Protein AF-A0A352S9M4-F1 (afdb_monomer_lite)

pLDDT: mean 95.63, std 2.83, range [83.25, 98.44]

Structure (mmCIF, N/CA/C/O backbone):
data_AF-A0A352S9M4-F1
#
_entry.id   AF-A0A352S9M4-F1
#
loop_
_atom_site.group_PDB
_atom_site.id
_atom_site.type_symbol
_atom_site.label_atom_id
_atom_site.label_alt_id
_atom_site.label_comp_id
_atom_site.label_asym_id
_atom_site.label_entity_id
_atom_site.label_seq_id
_atom_site.pdbx_PDB_ins_code
_atom_site.Cartn_x
_atom_site.Cartn_y
_atom_site.Cartn_z
_atom_site.occupancy
_atom_site.B_iso_or_equiv
_atom_site.auth_seq_id
_atom_site.auth_comp_id
_atom_site.auth_asym_id
_atom_site.auth_atom_id
_atom_site.pdbx_PDB_model_num
ATOM 1 N N . ARG A 1 1 ? 2.528 -2.767 0.140 1.00 88.12 1 ARG A N 1
ATOM 2 C CA . ARG A 1 1 ? 3.266 -3.927 0.707 1.00 88.12 1 ARG A CA 1
ATOM 3 C C . ARG A 1 1 ? 3.742 -4.876 -0.388 1.00 88.12 1 ARG A C 1
ATOM 5 O O . ARG A 1 1 ? 4.910 -5.227 -0.384 1.00 88.12 1 ARG A O 1
ATOM 12 N N . ASP A 1 2 ? 2.871 -5.276 -1.317 1.00 92.88 2 ASP A N 1
ATOM 13 C CA . ASP A 1 2 ? 3.170 -6.377 -2.248 1.00 92.88 2 ASP A CA 1
ATOM 14 C C . ASP A 1 2 ? 3.867 -5.995 -3.555 1.00 92.88 2 ASP A C 1
ATOM 16 O O . ASP A 1 2 ? 4.480 -6.859 -4.189 1.00 92.88 2 ASP A O 1
ATOM 20 N N . PHE A 1 3 ? 3.754 -4.732 -3.961 1.00 94.88 3 PHE A N 1
ATOM 21 C CA . PHE A 1 3 ? 4.279 -4.209 -5.215 1.00 94.88 3 PHE A CA 1
ATOM 22 C C . PHE A 1 3 ? 4.664 -2.733 -5.069 1.00 94.88 3 PHE A C 1
ATOM 24 O O . PHE A 1 3 ? 4.226 -2.053 -4.136 1.00 94.88 3 PHE A O 1
ATOM 31 N N . THR A 1 4 ? 5.452 -2.247 -6.025 1.00 97.44 4 THR A N 1
ATOM 32 C CA . THR A 1 4 ? 5.708 -0.823 -6.254 1.00 97.44 4 THR A CA 1
ATOM 33 C C . THR A 1 4 ? 5.073 -0.456 -7.589 1.00 97.44 4 THR A C 1
ATOM 35 O O . THR A 1 4 ? 5.343 -1.113 -8.594 1.00 97.44 4 THR A O 1
ATOM 38 N N . LEU A 1 5 ? 4.203 0.555 -7.593 1.00 96.94 5 LEU A N 1
ATOM 39 C CA . LEU A 1 5 ? 3.502 1.019 -8.787 1.00 96.94 5 LEU A CA 1
ATOM 40 C C . LEU A 1 5 ? 4.015 2.401 -9.177 1.00 96.94 5 LEU A C 1
ATOM 42 O O . LEU A 1 5 ? 4.030 3.316 -8.359 1.00 96.94 5 LEU A O 1
ATOM 46 N N . TYR A 1 6 ? 4.354 2.547 -10.450 1.00 97.75 6 TYR A N 1
ATOM 47 C CA . TYR A 1 6 ? 4.587 3.830 -11.093 1.00 97.75 6 TYR A CA 1
ATOM 48 C C . TYR A 1 6 ? 3.531 3.981 -12.180 1.00 97.75 6 TYR A C 1
ATOM 50 O O . TYR A 1 6 ? 3.304 3.045 -12.945 1.00 97.75 6 TYR A O 1
ATOM 58 N N . TYR A 1 7 ? 2.856 5.126 -12.223 1.00 97.62 7 TYR A N 1
ATOM 59 C CA . TYR A 1 7 ? 1.811 5.382 -13.205 1.00 97.62 7 TYR A CA 1
ATOM 60 C C . TYR A 1 7 ? 1.868 6.826 -13.684 1.00 97.62 7 TYR A C 1
ATOM 62 O O . TYR A 1 7 ? 2.328 7.722 -12.974 1.00 97.62 7 TYR A O 1
ATOM 70 N N . GLN A 1 8 ? 1.387 7.046 -14.904 1.00 97.38 8 GLN A N 1
ATOM 71 C CA . GLN A 1 8 ? 1.269 8.368 -15.497 1.00 97.38 8 GLN A CA 1
ATOM 72 C C . GLN A 1 8 ? -0.058 8.488 -16.230 1.00 97.38 8 GLN A C 1
ATOM 74 O O . GLN A 1 8 ? -0.495 7.564 -16.914 1.00 97.38 8 GLN A O 1
ATOM 79 N N . GLN A 1 9 ? -0.670 9.662 -16.124 1.00 97.88 9 GLN A N 1
ATOM 80 C CA . GLN A 1 9 ? -1.818 10.042 -16.931 1.00 97.88 9 GLN A CA 1
ATOM 81 C C . GLN A 1 9 ? -1.349 11.042 -17.987 1.00 97.88 9 GLN A C 1
ATOM 83 O O . GLN A 1 9 ? -0.897 12.138 -17.662 1.00 97.88 9 GLN A O 1
ATOM 88 N N . ILE A 1 10 ? -1.415 10.644 -19.256 1.00 97.50 10 ILE A N 1
ATOM 89 C CA . ILE A 1 10 ? -0.836 11.384 -20.384 1.00 97.50 10 ILE A CA 1
ATOM 90 C C . ILE A 1 10 ? -1.774 11.373 -21.592 1.00 97.50 10 ILE A C 1
ATOM 92 O O . ILE A 1 10 ? -2.628 10.499 -21.727 1.00 97.50 10 ILE A O 1
ATOM 96 N N . SER A 1 11 ? -1.585 12.322 -22.513 1.00 97.69 11 SER A N 1
ATOM 97 C CA . SER A 1 11 ? -2.201 12.248 -23.845 1.00 97.69 11 SER A CA 1
ATOM 98 C C . SER A 1 11 ? -1.566 11.125 -24.674 1.00 97.69 11 SER A C 1
ATOM 100 O O . SER A 1 11 ? -0.351 10.918 -24.603 1.00 97.69 11 SER A O 1
ATOM 102 N N . LYS A 1 12 ? -2.363 10.442 -25.512 1.00 96.69 12 LYS A N 1
ATOM 103 C CA . LYS A 1 12 ? -1.937 9.265 -26.297 1.00 96.69 12 LYS A CA 1
ATOM 104 C C . LYS A 1 12 ? -0.681 9.493 -27.139 1.00 96.69 12 LYS A C 1
ATOM 106 O O . LYS A 1 12 ? 0.132 8.589 -27.296 1.00 96.69 12 LYS A O 1
ATOM 111 N N . GLN A 1 13 ? -0.488 10.716 -27.634 1.00 97.31 13 GLN A N 1
ATOM 112 C CA . GLN A 1 13 ? 0.671 11.090 -28.451 1.00 97.31 13 GLN A CA 1
ATOM 113 C C . GLN A 1 13 ? 2.008 10.964 -27.702 1.00 97.31 13 GLN A C 1
ATOM 115 O O . GLN A 1 13 ? 3.050 10.814 -28.334 1.00 97.31 13 GLN A O 1
ATOM 120 N N . TYR A 1 14 ? 1.986 10.996 -26.365 1.00 98.19 14 TYR A N 1
ATOM 121 C CA . TYR A 1 14 ? 3.174 10.863 -25.523 1.00 98.19 14 TYR A CA 1
ATOM 122 C C . TYR A 1 14 ? 3.428 9.431 -25.047 1.00 98.19 14 TYR A C 1
ATOM 124 O O . TYR A 1 14 ? 4.452 9.195 -24.408 1.00 98.19 14 TYR A O 1
ATOM 132 N N . LEU A 1 15 ? 2.560 8.464 -25.374 1.00 98.25 15 LEU A N 1
ATOM 133 C CA . LEU A 1 15 ? 2.735 7.070 -24.961 1.00 98.25 15 LEU A CA 1
ATOM 134 C C . LEU A 1 15 ? 4.106 6.492 -25.364 1.00 98.25 15 LEU A C 1
ATOM 136 O O . LEU A 1 15 ? 4.773 5.943 -24.487 1.00 98.25 15 LEU A O 1
ATOM 140 N N . PRO A 1 16 ? 4.600 6.664 -26.611 1.00 98.25 16 PRO A N 1
ATOM 141 C CA . PRO A 1 16 ? 5.933 6.179 -26.971 1.00 98.25 16 PRO A CA 1
ATOM 142 C C . PRO A 1 16 ? 7.036 6.784 -26.099 1.00 98.25 16 PRO A C 1
ATOM 144 O O . PRO A 1 16 ? 7.943 6.074 -25.671 1.00 98.25 16 PRO A O 1
ATOM 147 N N . LYS A 1 17 ? 6.935 8.085 -25.792 1.00 98.25 17 LYS A N 1
ATOM 148 C CA . LYS A 1 17 ? 7.924 8.778 -24.962 1.00 98.25 17 LYS A CA 1
ATOM 149 C C . LYS A 1 17 ? 7.886 8.291 -23.518 1.00 98.25 17 LYS A C 1
ATOM 151 O O . LYS A 1 17 ? 8.933 8.127 -22.905 1.00 98.25 17 LYS A O 1
ATOM 156 N N . MET A 1 18 ? 6.699 8.040 -22.976 1.00 98.06 18 MET A N 1
ATOM 157 C CA . MET A 1 18 ? 6.578 7.549 -21.608 1.00 98.06 18 MET A CA 1
ATOM 158 C C . MET A 1 18 ? 7.108 6.120 -21.473 1.00 98.06 18 MET A C 1
ATOM 160 O O . MET A 1 18 ? 7.859 5.842 -20.545 1.00 98.06 18 MET A O 1
ATOM 164 N N . MET A 1 19 ? 6.802 5.240 -22.432 1.00 98.31 19 MET A N 1
ATOM 165 C CA . MET A 1 19 ? 7.343 3.875 -22.445 1.00 98.31 19 MET A CA 1
ATOM 166 C C . MET A 1 19 ? 8.870 3.863 -22.584 1.00 98.31 19 MET A C 1
ATOM 168 O O . MET A 1 19 ? 9.528 3.044 -21.951 1.00 98.31 19 MET A O 1
ATOM 172 N N . GLU A 1 20 ? 9.444 4.792 -23.356 1.00 98.12 20 GLU A N 1
ATOM 173 C CA . GLU A 1 20 ? 10.897 4.992 -23.417 1.00 98.12 20 GLU A CA 1
ATOM 174 C C . GLU A 1 20 ? 11.484 5.348 -22.042 1.00 98.12 20 GLU A C 1
ATOM 176 O O . GLU A 1 20 ? 12.431 4.703 -21.599 1.00 98.12 20 GLU A O 1
ATOM 181 N N . LEU A 1 21 ? 10.912 6.340 -21.352 1.00 98.19 21 LEU A N 1
ATOM 182 C CA . LEU A 1 21 ? 11.397 6.802 -20.045 1.00 98.19 21 LEU A CA 1
ATOM 183 C C . LEU A 1 21 ? 11.248 5.735 -18.950 1.00 98.19 21 LEU A C 1
ATOM 185 O O . LEU A 1 21 ? 12.134 5.562 -18.118 1.00 98.19 21 LEU A O 1
ATOM 189 N N . GLU A 1 22 ? 10.140 5.001 -18.951 1.00 98.06 22 GLU A N 1
ATOM 190 C CA . GLU A 1 22 ? 9.901 3.907 -18.008 1.00 98.06 22 GLU A CA 1
ATOM 191 C C . GLU A 1 22 ? 10.842 2.719 -18.254 1.00 98.06 22 GLU A C 1
ATOM 193 O O . GLU A 1 22 ? 11.326 2.108 -17.299 1.00 98.06 22 GLU A O 1
ATOM 198 N N . ALA A 1 23 ? 11.137 2.399 -19.520 1.00 97.94 23 ALA A N 1
ATOM 199 C CA . ALA A 1 23 ? 12.121 1.377 -19.866 1.00 97.94 23 ALA A CA 1
ATOM 200 C C . ALA A 1 23 ? 13.543 1.795 -19.460 1.00 97.94 23 ALA A C 1
ATOM 202 O O . ALA A 1 23 ? 14.294 0.970 -18.940 1.00 97.94 23 ALA A O 1
ATOM 203 N N . ASP A 1 24 ? 13.895 3.070 -19.641 1.00 97.81 24 ASP A N 1
ATOM 204 C CA . ASP A 1 24 ? 15.175 3.619 -19.191 1.00 97.81 24 ASP A CA 1
ATOM 205 C C . ASP A 1 24 ? 15.309 3.556 -17.662 1.00 97.81 24 ASP A C 1
ATOM 207 O O . ASP A 1 24 ? 16.284 3.004 -17.150 1.00 97.81 24 ASP A O 1
ATOM 211 N N . ARG A 1 25 ? 14.279 3.983 -16.915 1.00 96.94 25 ARG A N 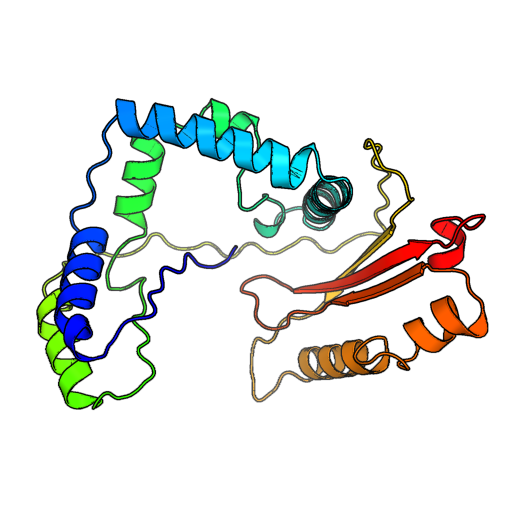1
ATOM 212 C CA . ARG A 1 25 ? 14.258 3.871 -15.446 1.00 96.94 25 ARG A CA 1
ATOM 213 C C . ARG A 1 25 ? 14.395 2.423 -14.971 1.00 96.94 25 ARG A C 1
ATOM 215 O O . ARG A 1 25 ? 15.013 2.173 -13.938 1.00 96.94 25 ARG A O 1
ATOM 222 N N . MET A 1 26 ? 13.828 1.464 -15.702 1.00 96.81 26 MET A N 1
ATOM 223 C CA . MET A 1 26 ? 13.905 0.043 -15.350 1.00 96.81 26 MET A CA 1
ATOM 224 C C . MET A 1 26 ? 15.325 -0.529 -15.450 1.00 96.81 26 MET A C 1
ATOM 226 O O . MET A 1 26 ? 15.619 -1.476 -14.731 1.00 96.81 26 MET A O 1
ATOM 230 N N . ALA A 1 27 ? 16.196 0.024 -16.299 1.00 95.00 27 ALA A N 1
ATOM 231 C CA . ALA A 1 27 ? 17.509 -0.569 -16.569 1.00 95.00 27 ALA A CA 1
ATOM 232 C C . ALA A 1 27 ? 18.719 0.299 -16.197 1.00 95.00 27 ALA A C 1
ATOM 234 O O . ALA A 1 27 ? 19.792 -0.246 -15.940 1.00 95.00 27 ALA A O 1
ATOM 235 N N . ASN A 1 28 ? 18.569 1.625 -16.192 1.00 95.56 28 ASN A N 1
ATOM 236 C CA . ASN A 1 28 ? 19.690 2.566 -16.182 1.00 95.56 28 ASN A CA 1
ATOM 237 C C . ASN A 1 28 ? 19.637 3.564 -15.015 1.00 95.56 28 ASN A C 1
ATOM 239 O O . ASN A 1 28 ? 20.224 4.643 -15.101 1.00 95.56 28 ASN A O 1
ATOM 243 N N . LEU A 1 29 ? 18.931 3.246 -13.925 1.00 95.19 29 LEU A N 1
ATOM 244 C CA . LEU A 1 29 ? 18.831 4.156 -12.785 1.00 95.19 29 LEU A CA 1
ATOM 245 C C . LEU A 1 29 ? 20.197 4.318 -12.100 1.00 95.19 29 LEU A C 1
ATOM 247 O O . LEU A 1 29 ? 20.848 3.341 -11.734 1.00 95.19 29 LEU A O 1
ATOM 251 N N . ILE A 1 30 ? 20.621 5.569 -11.917 1.00 95.06 30 ILE A N 1
ATOM 252 C CA . ILE A 1 30 ? 21.883 5.922 -11.261 1.00 95.06 30 ILE A CA 1
ATOM 253 C C . ILE A 1 30 ? 21.563 6.512 -9.893 1.00 95.06 30 ILE A C 1
ATOM 255 O O . ILE A 1 30 ? 20.864 7.518 -9.797 1.00 95.06 30 ILE A O 1
ATOM 259 N N . PHE A 1 31 ? 22.124 5.918 -8.844 1.00 95.06 31 PHE A N 1
ATOM 260 C CA . PHE A 1 31 ? 21.999 6.421 -7.480 1.00 95.06 31 PHE A CA 1
ATOM 261 C C . PHE A 1 31 ? 23.251 7.209 -7.107 1.00 95.06 31 PHE A C 1
ATOM 263 O O . PHE A 1 31 ? 24.316 6.632 -6.886 1.00 95.06 31 PHE A O 1
ATOM 270 N N . LYS A 1 32 ? 23.136 8.538 -7.048 1.00 96.19 32 LYS A N 1
ATOM 271 C CA . LYS A 1 32 ? 24.203 9.388 -6.506 1.00 96.19 32 LYS A CA 1
ATOM 272 C C . LYS A 1 32 ? 24.055 9.481 -4.997 1.00 96.19 32 LYS A C 1
ATOM 274 O O . LYS A 1 32 ? 22.950 9.688 -4.497 1.00 96.19 32 LYS A O 1
ATOM 279 N N . LYS A 1 33 ? 25.170 9.365 -4.279 1.00 96.44 33 LYS A N 1
ATOM 280 C CA . LYS A 1 33 ? 25.182 9.361 -2.814 1.00 96.44 33 LYS A CA 1
ATOM 281 C C . LYS A 1 33 ? 24.578 10.641 -2.230 1.00 96.44 33 LYS A C 1
ATOM 283 O O . LYS A 1 33 ? 23.774 10.568 -1.311 1.00 96.44 33 LYS A O 1
ATOM 288 N N . GLU A 1 34 ? 24.906 11.796 -2.798 1.00 96.81 34 GLU A N 1
ATOM 289 C CA . GLU A 1 34 ? 24.443 13.099 -2.308 1.00 96.81 34 GLU A CA 1
ATOM 290 C C . GLU A 1 34 ? 22.933 13.286 -2.522 1.00 96.81 34 GLU A C 1
ATOM 292 O O . GLU A 1 34 ? 22.246 13.866 -1.682 1.00 96.81 34 GLU A O 1
ATOM 297 N N . GLU A 1 35 ? 22.404 12.778 -3.641 1.00 96.69 35 GLU A N 1
ATOM 298 C CA . GLU A 1 35 ? 20.964 12.775 -3.912 1.00 96.69 35 GLU A CA 1
ATOM 299 C C . GLU A 1 35 ? 20.252 11.822 -2.947 1.00 96.69 35 GLU A C 1
ATOM 301 O O . GLU A 1 35 ? 19.282 12.225 -2.313 1.00 96.69 35 GLU A O 1
ATOM 306 N N . PHE A 1 36 ? 20.786 10.612 -2.746 1.00 97.19 36 PHE A N 1
ATOM 307 C CA . PHE A 1 36 ? 20.264 9.648 -1.775 1.00 97.19 36 PHE A CA 1
ATOM 308 C C . PHE A 1 36 ? 20.199 10.230 -0.356 1.00 97.19 36 PHE A C 1
ATOM 310 O O . PHE A 1 36 ? 19.145 10.193 0.268 1.00 97.19 36 PHE A O 1
ATOM 317 N N . GLU A 1 37 ? 21.283 10.825 0.147 1.00 96.44 37 GLU A N 1
ATOM 318 C CA . GLU A 1 37 ? 21.315 11.413 1.495 1.00 96.44 37 GLU A CA 1
ATOM 319 C C . GLU A 1 37 ? 20.292 12.544 1.670 1.00 96.44 37 GLU A C 1
ATOM 321 O O . GLU A 1 37 ? 19.749 12.738 2.762 1.00 96.44 37 GLU A O 1
ATOM 326 N N . ARG A 1 38 ? 20.010 13.300 0.603 1.00 97.38 38 ARG A N 1
ATOM 327 C CA . ARG A 1 38 ? 18.963 14.325 0.614 1.00 97.38 38 ARG A CA 1
ATOM 328 C C . ARG A 1 38 ? 17.572 13.697 0.611 1.00 97.38 38 ARG A C 1
ATOM 330 O O . ARG A 1 38 ? 16.746 14.095 1.428 1.00 97.38 38 ARG A O 1
ATOM 337 N N . GLU A 1 39 ? 17.319 12.730 -0.267 1.00 97.00 39 GLU A N 1
ATOM 338 C CA . GLU A 1 39 ? 16.019 12.057 -0.352 1.00 97.00 39 GLU A CA 1
ATOM 339 C C . GLU A 1 39 ? 15.699 11.279 0.931 1.00 97.00 39 GLU A C 1
ATOM 341 O O . GLU A 1 39 ? 14.570 11.337 1.408 1.00 97.00 39 GLU A O 1
ATOM 346 N N . MET A 1 40 ? 16.683 10.653 1.585 1.00 97.19 40 MET A N 1
ATOM 347 C CA . MET A 1 40 ? 16.462 9.970 2.866 1.00 97.19 40 MET A CA 1
ATOM 348 C C . MET A 1 40 ? 15.979 10.914 3.968 1.00 97.19 40 MET A C 1
ATOM 350 O O . MET A 1 40 ? 15.169 10.516 4.803 1.00 97.19 40 MET A O 1
ATOM 354 N N . LYS A 1 41 ? 16.405 12.185 3.961 1.00 97.50 41 LYS A N 1
ATOM 355 C CA . LYS A 1 41 ? 15.848 13.192 4.878 1.00 97.50 41 LYS A CA 1
ATOM 356 C C . LYS A 1 41 ? 14.376 13.451 4.585 1.00 97.50 41 LYS A C 1
ATOM 358 O O . LYS A 1 41 ? 13.589 13.516 5.521 1.00 97.50 41 LYS A O 1
ATOM 363 N N . VAL A 1 42 ? 14.003 13.543 3.310 1.00 97.94 42 VAL A N 1
ATOM 364 C CA . VAL A 1 42 ? 12.603 13.715 2.896 1.00 97.94 42 VAL A CA 1
ATOM 365 C C . VAL A 1 42 ? 11.762 12.507 3.315 1.00 97.94 42 VAL A C 1
ATOM 367 O O . VAL A 1 42 ? 10.694 12.697 3.884 1.00 97.94 42 VAL A O 1
ATOM 370 N N . VAL A 1 43 ? 12.263 11.282 3.131 1.00 97.56 43 VAL A N 1
ATOM 371 C CA . VAL A 1 43 ? 11.575 10.048 3.559 1.00 97.56 43 VAL A CA 1
ATOM 372 C C . VAL A 1 43 ? 11.396 10.001 5.080 1.00 97.56 43 VAL A C 1
ATOM 374 O O . VAL A 1 43 ? 10.330 9.630 5.568 1.00 97.56 43 VAL A O 1
ATOM 377 N N . MET A 1 44 ? 12.404 10.415 5.856 1.00 98.06 44 MET A N 1
ATOM 378 C CA . MET A 1 44 ? 12.276 10.499 7.315 1.00 98.06 44 MET A CA 1
ATOM 379 C C . MET A 1 44 ? 11.246 11.552 7.753 1.00 98.06 44 MET A C 1
ATO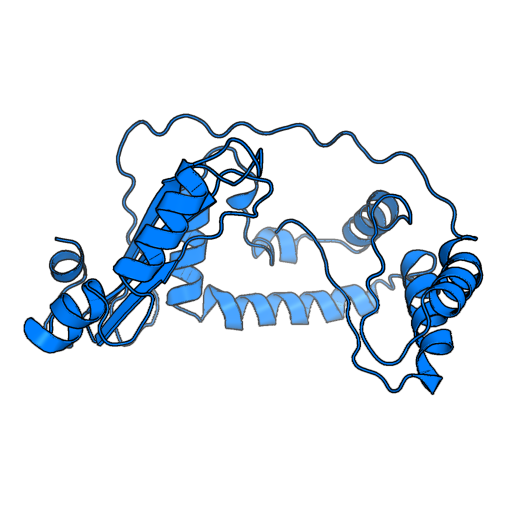M 381 O O . MET A 1 44 ? 10.484 11.295 8.682 1.00 98.06 44 MET A O 1
ATOM 385 N N . GLU A 1 45 ? 11.183 12.709 7.088 1.00 97.38 45 GLU A N 1
ATOM 386 C CA . GLU A 1 45 ? 10.137 13.711 7.346 1.00 97.38 45 GLU A CA 1
ATOM 387 C C . GLU A 1 45 ? 8.748 13.211 6.939 1.00 97.38 45 GLU A C 1
ATOM 389 O O . GLU A 1 45 ? 7.778 13.413 7.667 1.00 97.38 45 GLU A O 1
ATOM 394 N N . GLU A 1 46 ? 8.635 12.492 5.820 1.00 96.31 46 GLU A N 1
ATOM 395 C CA . GLU A 1 46 ? 7.384 11.845 5.430 1.00 96.31 46 GLU A CA 1
ATOM 396 C C . GLU A 1 46 ? 6.930 10.843 6.496 1.00 96.31 46 GLU A C 1
ATOM 398 O O . GLU A 1 46 ? 5.755 10.847 6.870 1.00 96.31 46 GLU A O 1
ATOM 403 N N . ARG A 1 47 ? 7.847 10.031 7.040 1.00 96.75 47 ARG A N 1
ATOM 404 C CA . ARG A 1 47 ? 7.538 9.109 8.141 1.00 96.75 47 ARG A CA 1
ATOM 405 C C . ARG A 1 47 ? 6.997 9.854 9.358 1.00 96.75 47 ARG A C 1
ATOM 407 O O . ARG A 1 47 ? 5.959 9.439 9.881 1.00 96.75 47 ARG A O 1
ATOM 414 N N . ARG A 1 48 ? 7.651 10.946 9.767 1.00 95.81 48 ARG A N 1
ATOM 415 C CA . ARG A 1 48 ? 7.198 11.776 10.894 1.00 95.81 48 ARG A CA 1
ATOM 416 C C . ARG A 1 48 ? 5.779 12.280 10.657 1.00 95.81 48 ARG A C 1
ATOM 418 O O . ARG A 1 48 ? 4.880 11.949 11.418 1.00 95.81 48 ARG A O 1
ATOM 425 N N . LEU A 1 49 ? 5.550 12.944 9.525 1.00 92.69 49 LEU A N 1
ATOM 426 C CA . LEU A 1 49 ? 4.258 13.548 9.192 1.00 92.69 49 LEU A CA 1
ATOM 427 C C . LEU A 1 49 ? 3.126 12.525 9.015 1.00 92.69 49 LEU A C 1
ATOM 429 O O . LEU A 1 49 ? 1.980 12.794 9.370 1.00 92.69 49 LEU A O 1
ATOM 433 N N . ARG A 1 50 ? 3.410 11.367 8.406 1.00 90.81 50 ARG A N 1
ATOM 434 C CA . ARG A 1 50 ? 2.384 10.374 8.042 1.00 90.81 50 ARG A CA 1
ATOM 435 C C . ARG A 1 50 ? 2.112 9.347 9.133 1.00 90.81 50 ARG A C 1
ATOM 437 O O . ARG A 1 50 ? 1.014 8.795 9.150 1.00 90.81 50 ARG A O 1
ATOM 444 N N . THR A 1 51 ? 3.087 9.067 9.996 1.00 93.31 51 THR A N 1
ATOM 445 C CA . THR A 1 51 ? 3.009 7.968 10.970 1.00 93.31 51 THR A CA 1
ATOM 446 C C . THR A 1 51 ? 3.202 8.459 12.393 1.00 93.31 51 THR A C 1
ATOM 448 O O . THR A 1 51 ? 2.296 8.278 13.201 1.00 93.31 51 THR A O 1
ATOM 451 N N . ASP A 1 52 ? 4.338 9.093 12.691 1.00 92.38 52 ASP A N 1
ATOM 452 C CA . ASP A 1 52 ? 4.708 9.405 14.078 1.00 92.38 52 ASP A CA 1
ATOM 453 C C . ASP A 1 52 ? 3.845 10.553 14.655 1.00 92.38 52 ASP A C 1
ATOM 455 O O . ASP A 1 52 ? 3.403 10.481 15.800 1.00 92.38 52 ASP A O 1
ATOM 459 N N . ASP A 1 53 ? 3.518 11.560 13.838 1.00 92.81 53 ASP A N 1
ATOM 460 C CA . ASP A 1 53 ? 2.641 12.689 14.193 1.00 92.81 53 ASP A CA 1
ATOM 461 C C . ASP A 1 53 ? 1.156 12.408 13.893 1.00 92.81 53 ASP A C 1
ATOM 463 O O . ASP A 1 53 ? 0.284 13.235 14.165 1.00 92.81 53 ASP A O 1
ATOM 467 N N . SER A 1 54 ? 0.840 11.237 13.328 1.00 93.62 54 SER A N 1
ATOM 468 C CA . SER A 1 54 ? -0.532 10.797 13.072 1.00 93.62 54 SER A CA 1
ATOM 469 C C . SER A 1 54 ? -0.964 9.784 14.133 1.00 93.62 54 SER A C 1
ATOM 471 O O . SER A 1 54 ? -0.498 8.642 14.102 1.00 93.62 54 SER A O 1
ATOM 473 N N . PRO A 1 55 ? -1.919 10.109 15.026 1.00 92.25 55 PRO A N 1
ATOM 474 C CA . PRO A 1 55 ? -2.401 9.154 16.025 1.00 92.25 55 PRO A CA 1
ATOM 475 C C . PRO A 1 55 ? -2.932 7.862 15.401 1.00 92.25 55 PRO A C 1
ATOM 477 O O . PRO A 1 55 ? -2.575 6.768 15.837 1.00 92.25 55 PRO A O 1
ATOM 480 N N . ARG A 1 56 ? -3.723 7.976 14.323 1.00 92.75 56 ARG A N 1
ATOM 481 C CA . ARG A 1 56 ? -4.227 6.815 13.571 1.00 92.75 56 ARG A CA 1
ATOM 482 C C . ARG A 1 56 ? -3.078 6.030 12.928 1.00 92.75 56 ARG A C 1
ATOM 484 O O . ARG A 1 56 ? -3.067 4.805 13.021 1.00 92.75 56 ARG A O 1
ATOM 491 N N . GLY A 1 57 ? -2.091 6.716 12.343 1.00 93.44 57 GLY A N 1
ATOM 492 C CA . GLY A 1 57 ? -0.895 6.088 11.772 1.00 93.44 57 GLY A CA 1
ATOM 493 C C . GLY A 1 57 ? -0.101 5.285 12.806 1.00 93.44 57 GLY A C 1
ATOM 494 O O . GLY A 1 57 ? 0.196 4.113 12.575 1.00 93.44 57 GLY A O 1
ATOM 495 N N . THR A 1 58 ? 0.159 5.873 13.977 1.00 94.69 58 THR A N 1
ATOM 496 C CA . THR A 1 58 ? 0.886 5.222 15.078 1.00 94.69 58 THR A CA 1
ATOM 497 C C . THR A 1 58 ? 0.128 3.996 15.599 1.00 94.69 58 THR A C 1
ATOM 499 O O . THR A 1 58 ? 0.717 2.921 15.727 1.00 94.69 58 THR A O 1
ATOM 502 N N . VAL A 1 59 ? -1.181 4.107 15.876 1.00 95.44 59 VAL A N 1
ATOM 503 C CA . VAL A 1 59 ? -1.985 2.959 16.346 1.00 95.44 59 VAL A CA 1
ATOM 504 C C . VAL A 1 59 ? -1.993 1.837 15.307 1.00 95.44 59 VAL A C 1
ATOM 506 O O . VAL A 1 59 ? -1.812 0.673 15.663 1.00 95.44 59 VAL A O 1
ATOM 509 N N . TYR A 1 60 ? -2.158 2.168 14.024 1.00 94.88 60 TYR A N 1
ATOM 510 C CA . TYR A 1 60 ? -2.202 1.174 12.954 1.00 94.88 60 TYR A CA 1
ATOM 511 C C . TYR A 1 60 ? -0.841 0.493 12.718 1.00 94.88 60 TYR A C 1
ATOM 513 O O . TYR A 1 60 ? -0.791 -0.720 12.503 1.00 94.88 60 TYR A O 1
ATOM 521 N N . GLU A 1 61 ? 0.275 1.224 12.824 1.00 96.31 61 GLU A N 1
ATOM 522 C CA . GLU A 1 61 ? 1.624 0.639 12.783 1.00 96.31 61 GLU A CA 1
ATOM 523 C C . GLU A 1 61 ? 1.816 -0.380 13.919 1.00 96.31 61 GLU A C 1
ATOM 525 O O . GLU A 1 61 ? 2.217 -1.523 13.673 1.00 96.31 61 GLU A O 1
ATOM 530 N N . GLN A 1 62 ? 1.452 -0.010 15.152 1.00 96.69 62 GLN A N 1
ATOM 531 C CA . GLN A 1 62 ? 1.563 -0.899 16.314 1.00 96.69 62 GLN A CA 1
ATOM 532 C C . GLN A 1 62 ? 0.609 -2.098 16.228 1.00 96.69 62 GLN A C 1
ATOM 534 O O . GLN A 1 62 ? 0.980 -3.216 16.606 1.00 96.69 62 GLN A O 1
ATOM 539 N N . LEU A 1 63 ? -0.594 -1.902 15.682 1.00 96.00 63 LEU A N 1
ATOM 540 C CA . LEU A 1 63 ? -1.543 -2.975 15.398 1.00 96.00 63 LEU A CA 1
ATOM 541 C C . LEU A 1 63 ? -0.913 -4.010 14.465 1.00 96.00 63 LEU A C 1
ATOM 543 O O . LEU A 1 63 ? -0.859 -5.187 14.817 1.00 96.00 63 LEU A O 1
ATOM 547 N N . LEU A 1 64 ? -0.392 -3.596 13.305 1.00 94.75 64 LEU A N 1
ATOM 548 C CA . LEU A 1 64 ? 0.215 -4.520 12.342 1.00 94.75 64 LEU A CA 1
ATOM 549 C C . LEU A 1 64 ? 1.439 -5.239 12.925 1.00 94.75 64 LEU A C 1
ATOM 551 O O . LEU A 1 64 ? 1.575 -6.455 12.746 1.00 94.75 64 LEU A O 1
ATOM 555 N N . ALA A 1 65 ? 2.284 -4.517 13.666 1.00 95.56 65 ALA A N 1
ATOM 556 C CA . ALA A 1 65 ? 3.454 -5.073 14.345 1.00 95.56 65 ALA A CA 1
ATOM 557 C C . ALA A 1 65 ? 3.091 -6.128 15.407 1.00 95.56 65 ALA A C 1
ATOM 559 O O . ALA A 1 65 ? 3.889 -7.034 15.676 1.00 95.56 65 ALA A O 1
ATOM 560 N N . THR A 1 66 ? 1.890 -6.016 15.987 1.00 95.38 66 THR A N 1
ATOM 561 C CA . THR A 1 66 ? 1.356 -6.903 17.030 1.00 95.38 66 THR A CA 1
ATOM 562 C C . THR A 1 66 ? 0.581 -8.086 16.458 1.00 95.38 66 THR A C 1
ATOM 564 O O . THR A 1 66 ? 0.710 -9.215 16.949 1.00 95.38 66 THR A O 1
ATOM 567 N N . VAL A 1 67 ? -0.243 -7.848 15.435 1.00 94.12 67 VAL A N 1
ATOM 568 C CA . VAL A 1 67 ? -1.095 -8.858 14.794 1.00 94.12 67 VAL A CA 1
ATOM 569 C C . VAL A 1 67 ? -0.230 -9.978 14.223 1.00 94.12 67 VAL A C 1
ATOM 571 O O . VAL A 1 67 ? -0.464 -11.154 14.524 1.00 94.12 67 VAL A O 1
ATOM 574 N N . TYR A 1 68 ? 0.811 -9.619 13.477 1.00 92.88 68 TYR A N 1
ATOM 575 C CA . TYR A 1 68 ? 1.715 -10.558 12.823 1.00 92.88 68 TYR A CA 1
ATOM 576 C C . TYR A 1 68 ? 2.967 -10.827 13.664 1.00 92.88 68 TYR A C 1
ATOM 578 O O . TYR A 1 68 ? 3.686 -9.914 14.067 1.00 92.88 68 TYR A O 1
ATOM 586 N N . THR A 1 69 ? 3.247 -12.105 13.906 1.00 92.00 69 THR A N 1
ATOM 587 C CA . THR A 1 69 ? 4.435 -12.571 14.624 1.00 92.00 69 THR A CA 1
ATOM 588 C C . THR A 1 69 ? 5.577 -12.887 13.666 1.00 92.00 69 THR A C 1
ATOM 590 O O . THR A 1 69 ? 6.707 -12.484 13.928 1.00 92.00 69 THR A O 1
ATOM 593 N N . ALA A 1 70 ? 5.293 -13.584 12.564 1.00 90.75 70 ALA A N 1
ATOM 594 C CA . ALA A 1 70 ? 6.302 -13.962 11.577 1.00 90.75 70 ALA A CA 1
ATOM 595 C C . ALA A 1 70 ? 6.118 -13.197 10.264 1.00 90.75 70 ALA A C 1
ATOM 597 O O . ALA A 1 70 ? 7.101 -12.779 9.663 1.00 90.75 70 ALA A O 1
ATOM 598 N N . MET A 1 71 ? 4.872 -12.973 9.836 1.00 91.38 71 MET A N 1
ATOM 599 C CA . MET A 1 71 ? 4.590 -12.448 8.504 1.00 91.38 71 MET A CA 1
ATOM 600 C C . MET A 1 71 ? 5.226 -11.064 8.273 1.00 91.38 71 MET A C 1
ATOM 602 O O . MET A 1 71 ? 5.032 -10.166 9.098 1.00 91.38 71 MET A O 1
ATOM 606 N N . PRO A 1 72 ? 5.892 -10.819 7.123 1.00 93.12 72 PRO A N 1
ATOM 607 C CA . PRO A 1 72 ? 6.541 -9.536 6.843 1.00 93.12 72 PRO A CA 1
ATOM 608 C C . PRO A 1 72 ? 5.592 -8.334 6.794 1.00 93.12 72 PRO A C 1
ATOM 610 O O . PRO A 1 72 ? 6.035 -7.194 6.855 1.00 93.12 72 PRO A O 1
ATOM 613 N N . TYR A 1 73 ? 4.280 -8.563 6.725 1.00 93.06 73 TYR A N 1
ATOM 614 C CA . TYR A 1 73 ? 3.262 -7.509 6.790 1.00 93.06 73 TYR A CA 1
ATOM 615 C C . TYR A 1 73 ? 3.244 -6.739 8.114 1.00 93.06 73 TYR A C 1
ATOM 617 O O . TYR A 1 73 ? 2.569 -5.712 8.194 1.00 93.06 73 TYR A O 1
ATOM 625 N N . ARG A 1 74 ? 3.989 -7.219 9.118 1.00 93.56 74 ARG A N 1
ATOM 626 C CA . ARG A 1 74 ? 4.293 -6.499 10.356 1.00 93.56 74 ARG A CA 1
ATOM 627 C C . ARG A 1 74 ? 5.214 -5.293 10.169 1.00 93.56 74 ARG A C 1
ATOM 629 O O . ARG A 1 74 ? 5.257 -4.444 11.049 1.00 93.56 74 ARG A O 1
ATOM 636 N N . HIS A 1 75 ? 5.980 -5.243 9.077 1.00 95.00 75 HIS A N 1
ATOM 637 C CA . HIS A 1 75 ? 6.879 -4.129 8.794 1.00 95.00 75 HIS A CA 1
ATOM 638 C C . HIS A 1 75 ? 6.102 -2.978 8.136 1.00 95.00 75 HIS A C 1
ATOM 640 O O . HIS A 1 75 ? 5.385 -3.219 7.155 1.00 95.00 75 HIS A O 1
ATOM 646 N N . PRO A 1 76 ? 6.235 -1.736 8.637 1.00 95.81 76 PRO A N 1
ATOM 647 C CA . PRO A 1 76 ? 5.642 -0.574 7.991 1.00 95.81 76 PRO A CA 1
ATOM 648 C C . PRO A 1 76 ? 6.252 -0.391 6.599 1.00 95.81 76 PRO A C 1
ATOM 650 O O . PRO A 1 76 ? 7.445 -0.603 6.399 1.00 95.81 76 PRO A O 1
ATOM 653 N N . VAL A 1 77 ? 5.432 0.015 5.625 1.00 95.88 77 VAL A N 1
ATOM 654 C CA . VAL A 1 77 ? 5.875 0.166 4.224 1.00 95.88 77 VAL A CA 1
ATOM 655 C C . VAL A 1 77 ? 7.007 1.182 4.098 1.00 95.88 77 VAL A C 1
ATOM 657 O O . VAL A 1 77 ? 7.934 0.957 3.329 1.00 95.88 77 VAL A O 1
ATOM 660 N N . ILE A 1 78 ? 6.939 2.266 4.873 1.00 96.38 78 ILE A N 1
ATOM 661 C CA . ILE A 1 78 ? 7.972 3.302 4.904 1.00 96.38 78 ILE A CA 1
ATOM 662 C C . ILE A 1 78 ? 9.250 2.854 5.632 1.00 96.38 78 ILE A C 1
ATOM 664 O O . ILE A 1 78 ? 10.251 3.544 5.552 1.00 96.38 78 ILE A O 1
ATOM 668 N N . GLY A 1 79 ? 9.246 1.703 6.315 1.00 96.94 79 GLY A N 1
ATOM 669 C CA . GLY A 1 79 ? 10.358 1.233 7.146 1.00 96.94 79 GLY A CA 1
ATOM 670 C C . GLY A 1 79 ? 10.354 1.834 8.552 1.00 96.94 79 GLY A C 1
ATOM 671 O O . GLY A 1 79 ? 9.691 2.840 8.813 1.00 96.94 79 GLY A O 1
ATOM 672 N N . TRP A 1 80 ? 11.059 1.192 9.484 1.00 97.56 80 TRP A N 1
ATOM 673 C CA . TRP A 1 80 ? 11.244 1.726 10.835 1.00 97.56 80 TRP A CA 1
ATOM 674 C C . TRP A 1 80 ? 12.218 2.905 10.808 1.00 97.56 80 TRP A C 1
ATOM 676 O O . TRP A 1 80 ? 13.135 2.926 9.992 1.00 97.56 80 TRP A O 1
ATOM 686 N N . MET A 1 81 ? 12.059 3.877 11.713 1.00 97.62 81 MET A N 1
ATOM 687 C CA . MET A 1 81 ? 12.939 5.057 11.735 1.00 97.62 81 MET A CA 1
ATOM 688 C C . MET A 1 81 ? 14.422 4.670 11.851 1.00 97.62 81 MET A C 1
ATOM 690 O O . MET A 1 81 ? 15.256 5.248 11.164 1.00 97.62 81 MET A O 1
ATOM 694 N N . ASP A 1 82 ? 14.746 3.665 12.667 1.00 97.88 82 ASP A N 1
ATOM 695 C CA . ASP A 1 82 ? 16.124 3.184 12.809 1.00 97.88 82 ASP A CA 1
ATOM 696 C C . ASP A 1 82 ? 16.655 2.542 11.514 1.00 97.88 82 ASP A C 1
ATOM 698 O O . ASP A 1 82 ? 17.785 2.813 11.114 1.00 97.88 82 ASP A O 1
ATOM 702 N N . ASP A 1 83 ? 15.822 1.788 10.787 1.00 97.94 83 ASP A N 1
ATOM 703 C CA . ASP A 1 83 ? 16.195 1.244 9.474 1.00 97.94 83 ASP A CA 1
ATOM 704 C C . ASP A 1 83 ? 16.478 2.373 8.470 1.00 97.94 83 ASP A C 1
ATOM 706 O O . ASP A 1 83 ? 17.433 2.294 7.702 1.00 97.94 83 ASP A O 1
ATOM 710 N N . LEU A 1 84 ? 15.677 3.446 8.490 1.00 97.56 84 LEU A N 1
ATOM 711 C CA . LEU A 1 84 ? 15.853 4.605 7.608 1.00 97.56 84 LEU A CA 1
ATOM 712 C C . LEU A 1 84 ? 17.132 5.387 7.918 1.00 97.56 84 LEU A C 1
ATOM 714 O O . LEU A 1 84 ? 17.827 5.804 6.995 1.00 97.56 84 LEU A O 1
ATOM 718 N N . VAL A 1 85 ? 17.462 5.562 9.199 1.00 97.62 85 VAL A N 1
ATOM 719 C CA . VAL A 1 85 ? 18.704 6.225 9.634 1.00 97.62 85 VAL A CA 1
ATOM 720 C C . VAL A 1 85 ? 19.938 5.436 9.195 1.00 97.62 85 VAL A C 1
ATOM 722 O O . VAL A 1 85 ? 20.957 6.034 8.851 1.00 97.62 85 VAL A O 1
ATOM 725 N N . ASN A 1 86 ? 19.847 4.105 9.197 1.00 98.06 86 ASN A N 1
ATOM 726 C CA . ASN A 1 86 ? 20.966 3.220 8.883 1.00 98.06 86 ASN A CA 1
ATOM 727 C C . ASN A 1 86 ? 21.016 2.767 7.412 1.00 98.06 86 ASN A C 1
ATOM 729 O O . ASN A 1 86 ? 21.956 2.067 7.029 1.00 98.06 86 ASN A O 1
ATOM 733 N N . MET A 1 87 ? 20.044 3.160 6.583 1.00 98.06 87 MET A N 1
ATOM 734 C CA . MET A 1 87 ? 19.999 2.798 5.167 1.00 98.06 87 MET A CA 1
ATOM 735 C C . MET A 1 87 ? 21.117 3.488 4.385 1.00 98.06 87 MET A C 1
ATOM 737 O O . MET A 1 87 ? 21.367 4.686 4.538 1.00 98.06 87 MET A O 1
ATOM 741 N N . ARG A 1 88 ? 21.768 2.742 3.492 1.00 97.50 88 ARG A N 1
ATOM 742 C CA . ARG A 1 88 ? 22.848 3.242 2.638 1.00 97.50 88 ARG A CA 1
ATOM 743 C C . ARG A 1 88 ? 22.454 3.180 1.168 1.00 97.50 88 ARG A C 1
ATOM 745 O O . ARG A 1 88 ? 21.578 2.415 0.765 1.00 97.50 88 ARG A O 1
ATOM 752 N N . VAL A 1 89 ? 23.143 3.969 0.346 1.00 97.75 89 VAL A N 1
ATOM 753 C CA . VAL A 1 89 ? 22.887 4.028 -1.101 1.00 97.75 89 VAL A CA 1
ATOM 754 C C . VAL A 1 89 ? 23.105 2.666 -1.772 1.00 97.75 89 VAL A C 1
ATOM 756 O O . VAL A 1 89 ? 22.389 2.314 -2.710 1.00 97.75 89 VAL A O 1
ATOM 759 N N . GLU A 1 90 ? 24.040 1.865 -1.254 1.00 98.06 90 GLU A N 1
ATOM 760 C CA . GLU A 1 90 ? 24.304 0.505 -1.723 1.00 98.06 90 GLU A CA 1
ATOM 761 C C . GLU A 1 90 ? 23.103 -0.419 -1.499 1.00 98.06 90 GLU A C 1
ATOM 763 O O . GLU A 1 90 ? 22.799 -1.231 -2.369 1.00 98.06 90 GLU A O 1
ATOM 768 N N . ASP A 1 91 ? 22.371 -0.256 -0.393 1.00 97.94 91 ASP A N 1
ATOM 769 C CA . ASP A 1 91 ? 21.215 -1.099 -0.077 1.00 97.94 91 ASP A CA 1
ATOM 770 C C . ASP A 1 91 ? 20.079 -0.863 -1.099 1.00 97.94 91 ASP A C 1
ATOM 772 O O . ASP A 1 91 ? 19.440 -1.809 -1.570 1.00 97.94 91 ASP A O 1
ATOM 776 N N . VAL A 1 92 ? 19.873 0.393 -1.521 1.00 96.75 92 VAL A N 1
ATOM 777 C CA . VAL A 1 92 ? 18.903 0.752 -2.575 1.00 96.75 92 VAL A CA 1
ATOM 778 C C . VAL A 1 92 ? 19.360 0.258 -3.944 1.00 96.75 92 VAL A C 1
ATOM 780 O O . VAL A 1 92 ? 18.554 -0.277 -4.711 1.00 96.75 92 VAL A O 1
ATOM 783 N N . HIS A 1 93 ? 20.648 0.403 -4.253 1.00 97.25 93 HIS A N 1
ATOM 784 C CA . HIS A 1 93 ? 21.221 -0.094 -5.499 1.00 97.25 93 HIS A CA 1
ATOM 785 C C . HIS A 1 93 ? 21.072 -1.620 -5.615 1.00 97.25 93 HIS A C 1
ATOM 787 O O . HIS A 1 93 ? 20.644 -2.128 -6.656 1.00 97.25 93 HIS A O 1
ATOM 793 N N . ASP A 1 94 ? 21.360 -2.355 -4.542 1.00 97.50 94 ASP A N 1
ATOM 794 C CA . ASP A 1 94 ? 21.217 -3.809 -4.496 1.00 97.50 94 ASP A CA 1
ATOM 795 C C . ASP A 1 94 ? 19.750 -4.235 -4.598 1.00 97.50 94 ASP A C 1
ATOM 797 O O . ASP A 1 94 ? 19.430 -5.189 -5.319 1.00 97.50 94 ASP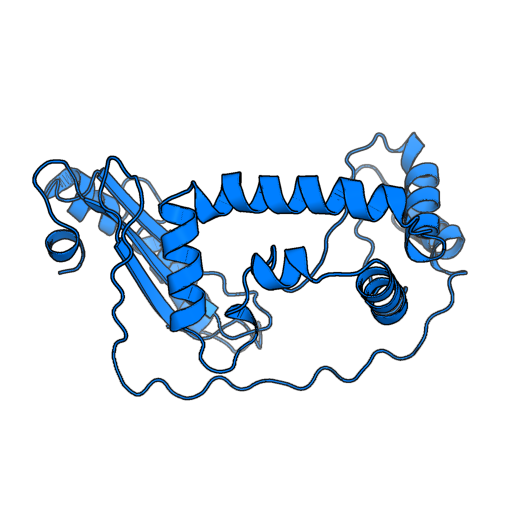 A O 1
ATOM 801 N N . TRP A 1 95 ? 18.835 -3.501 -3.957 1.00 97.81 95 TRP A N 1
ATOM 802 C CA . TRP A 1 95 ? 17.398 -3.730 -4.095 1.00 97.81 95 TRP A CA 1
ATOM 803 C C . TRP A 1 95 ? 16.917 -3.528 -5.537 1.00 97.81 95 TRP A C 1
ATOM 805 O O . TRP A 1 95 ? 16.227 -4.394 -6.085 1.00 97.81 95 TRP A O 1
ATOM 815 N N . TYR A 1 96 ? 17.315 -2.421 -6.169 1.00 97.88 96 TYR A N 1
ATOM 816 C CA . TYR A 1 96 ? 17.004 -2.114 -7.565 1.00 97.88 96 TYR A CA 1
ATOM 817 C C . TYR A 1 96 ? 17.511 -3.219 -8.491 1.00 97.88 96 TYR A C 1
ATOM 819 O O . TYR A 1 96 ? 16.720 -3.847 -9.193 1.00 97.88 96 TYR A O 1
ATOM 827 N N . LYS A 1 97 ? 18.806 -3.540 -8.409 1.00 96.19 97 LYS A N 1
ATOM 828 C CA . LYS A 1 97 ? 19.434 -4.578 -9.232 1.00 96.19 97 LYS A CA 1
ATOM 829 C C . LYS A 1 97 ? 18.782 -5.946 -9.046 1.00 96.19 97 LYS A C 1
ATOM 831 O O . LYS A 1 97 ? 18.723 -6.720 -9.989 1.00 96.19 97 LYS A O 1
ATOM 836 N N . THR A 1 98 ? 18.307 -6.263 -7.845 1.00 97.12 98 THR A N 1
ATOM 837 C CA . THR A 1 98 ? 17.701 -7.568 -7.556 1.00 97.12 98 THR A CA 1
ATOM 838 C C . THR A 1 98 ? 16.271 -7.684 -8.083 1.00 97.12 98 THR A C 1
ATOM 840 O O . THR A 1 98 ? 15.886 -8.749 -8.571 1.00 97.12 98 THR A O 1
ATOM 843 N N . TRP A 1 99 ? 15.462 -6.628 -7.951 1.00 97.81 99 TRP A N 1
ATOM 844 C CA . TRP A 1 99 ? 14.008 -6.725 -8.123 1.00 97.81 99 TRP A CA 1
ATOM 845 C C . TRP A 1 99 ? 13.443 -5.977 -9.332 1.00 97.81 99 TRP A C 1
ATOM 847 O O . TRP A 1 99 ? 12.362 -6.352 -9.796 1.00 97.81 99 TRP A O 1
ATOM 857 N N . TYR A 1 100 ? 14.130 -4.959 -9.855 1.00 97.81 100 TYR A N 1
ATOM 858 C CA . TYR A 1 100 ? 13.660 -4.152 -10.986 1.00 97.81 100 TYR A CA 1
ATOM 859 C C . TYR A 1 100 ? 14.115 -4.771 -12.309 1.00 97.81 100 TYR A C 1
ATOM 861 O O . TYR A 1 100 ? 14.996 -4.266 -12.993 1.00 97.81 100 TYR A O 1
ATOM 869 N N . VAL A 1 101 ? 13.490 -5.893 -12.673 1.00 97.06 101 VAL A N 1
ATOM 870 C CA . VAL A 1 101 ? 13.748 -6.604 -13.934 1.00 97.06 101 VAL A CA 1
ATOM 871 C C . VAL A 1 101 ? 12.472 -6.850 -14.734 1.00 97.06 101 VAL A C 1
ATOM 873 O O . VAL A 1 101 ? 11.406 -7.008 -14.132 1.00 97.06 101 VAL A O 1
ATOM 876 N N . PRO A 1 102 ? 12.555 -6.978 -16.074 1.00 97.38 102 PRO A N 1
ATOM 877 C CA . PRO A 1 102 ? 11.377 -7.157 -16.926 1.00 97.38 102 PRO A CA 1
ATOM 878 C C . PRO A 1 102 ? 10.510 -8.366 -16.553 1.00 97.38 102 PRO A C 1
ATOM 880 O O . PRO A 1 102 ? 9.289 -8.290 -16.593 1.00 97.38 102 PRO A O 1
ATOM 883 N N . ASN A 1 103 ? 11.118 -9.476 -16.120 1.00 97.00 103 ASN A N 1
ATOM 884 C CA . ASN A 1 103 ? 10.403 -10.682 -15.677 1.00 97.00 103 ASN A CA 1
ATOM 885 C C . ASN A 1 103 ? 9.777 -10.568 -14.273 1.00 97.00 103 ASN A C 1
ATOM 887 O O . ASN A 1 103 ? 9.228 -11.549 -13.775 1.00 97.00 103 ASN A O 1
ATOM 891 N N . ASN A 1 104 ? 9.877 -9.406 -13.624 1.00 97.75 104 ASN A N 1
ATOM 892 C CA . ASN A 1 104 ? 9.237 -9.087 -12.346 1.00 97.75 104 ASN A CA 1
ATOM 893 C C . ASN A 1 104 ? 8.341 -7.837 -12.441 1.00 97.75 104 ASN A C 1
ATOM 895 O O . ASN A 1 104 ? 7.967 -7.278 -11.412 1.00 97.75 104 ASN A O 1
ATOM 899 N N . ALA A 1 105 ? 8.025 -7.379 -13.655 1.00 97.69 105 ALA A N 1
ATOM 900 C CA . ALA A 1 105 ? 7.250 -6.171 -13.904 1.00 97.69 105 ALA A CA 1
ATOM 901 C C . ALA A 1 105 ? 6.062 -6.455 -14.832 1.00 97.69 105 ALA A C 1
ATOM 903 O O . ALA A 1 105 ? 6.080 -7.385 -15.636 1.00 97.69 105 ALA A O 1
ATOM 904 N N . MET A 1 106 ? 5.031 -5.619 -14.729 1.00 97.69 106 MET A N 1
ATOM 905 C CA . MET A 1 106 ? 3.882 -5.621 -15.628 1.00 97.69 106 MET A CA 1
ATOM 906 C C . MET A 1 106 ? 3.624 -4.191 -16.091 1.00 97.69 106 MET A C 1
ATOM 908 O O . MET A 1 106 ? 3.601 -3.271 -15.276 1.00 97.69 106 MET A O 1
ATOM 912 N N . VAL A 1 107 ? 3.430 -4.013 -17.396 1.00 97.06 107 VAL A N 1
ATOM 913 C CA . VAL A 1 107 ? 3.028 -2.734 -17.987 1.00 97.06 107 VAL A CA 1
ATOM 914 C C . VAL A 1 107 ? 1.547 -2.829 -18.321 1.00 97.06 107 VAL A C 1
ATOM 916 O O . VAL A 1 107 ? 1.137 -3.704 -19.082 1.00 97.06 107 VAL A O 1
ATOM 919 N N . ILE A 1 108 ? 0.751 -1.935 -17.740 1.00 98.06 108 ILE A N 1
ATOM 920 C CA . ILE A 1 108 ? -0.697 -1.866 -17.942 1.00 98.06 108 ILE A CA 1
A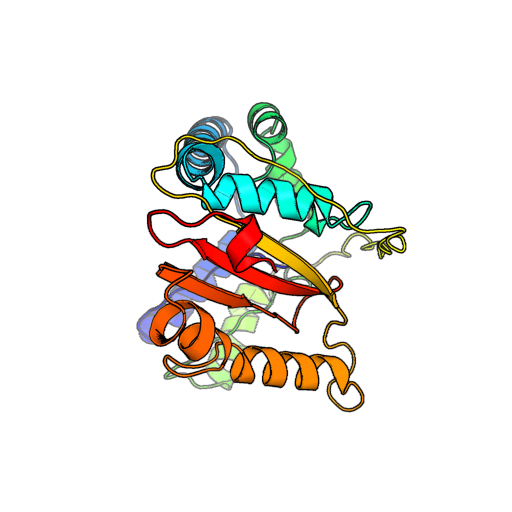TOM 921 C C . ILE A 1 108 ? -1.001 -0.541 -18.638 1.00 98.06 108 ILE A C 1
ATOM 923 O O . ILE A 1 108 ? -0.598 0.516 -18.160 1.00 98.06 108 ILE A O 1
ATOM 927 N N . VAL A 1 109 ? -1.704 -0.598 -19.771 1.00 98.00 109 VAL A N 1
ATOM 928 C CA . VAL A 1 109 ? -2.099 0.585 -20.545 1.00 98.00 109 VAL A CA 1
ATOM 929 C C . VAL A 1 109 ? -3.604 0.545 -20.772 1.00 98.00 109 VAL A C 1
ATOM 931 O O . VAL A 1 109 ? -4.125 -0.421 -21.323 1.00 98.00 109 VAL A O 1
ATOM 934 N N . THR A 1 110 ? -4.295 1.609 -20.371 1.00 98.00 110 THR A N 1
ATOM 935 C CA . THR A 1 110 ? -5.748 1.762 -20.525 1.00 98.00 110 THR A CA 1
ATOM 936 C C . THR A 1 110 ? -6.069 3.146 -21.084 1.00 98.00 110 THR A C 1
ATOM 938 O O . THR A 1 110 ? -5.606 4.143 -20.532 1.00 98.00 110 THR A O 1
ATOM 941 N N . GLY A 1 111 ? -6.859 3.227 -22.158 1.00 97.25 111 GLY A N 1
ATOM 942 C CA . GLY A 1 111 ? -7.247 4.498 -22.782 1.00 97.25 111 GLY A CA 1
ATOM 943 C C . GLY A 1 111 ? -7.456 4.393 -24.297 1.00 97.25 111 GLY A C 1
ATOM 944 O O . GLY A 1 111 ? -7.720 3.311 -24.813 1.00 97.25 111 GLY A O 1
ATOM 945 N N . ASP A 1 112 ? -7.322 5.518 -25.006 1.00 97.44 112 ASP A N 1
ATOM 946 C CA . ASP A 1 112 ? -7.419 5.615 -26.476 1.00 97.44 112 ASP A CA 1
ATOM 947 C C . ASP A 1 112 ? -6.149 5.074 -27.164 1.00 97.44 112 ASP A C 1
ATOM 949 O O . ASP A 1 112 ? -5.268 5.832 -27.583 1.00 97.44 112 ASP A O 1
ATOM 953 N N . VAL A 1 113 ? -6.025 3.743 -27.211 1.00 97.75 113 VAL A N 1
ATOM 954 C CA . VAL A 1 113 ? -4.877 3.012 -27.770 1.00 97.75 113 VAL A CA 1
ATOM 955 C C . VAL A 1 113 ? -5.329 1.766 -28.531 1.00 97.75 113 VAL A C 1
ATOM 957 O O . VAL A 1 113 ? -6.366 1.179 -28.224 1.00 97.75 113 VAL A O 1
ATOM 960 N N . LYS A 1 114 ? -4.519 1.312 -29.495 1.00 98.00 114 LYS A N 1
ATOM 961 C CA . LYS A 1 114 ? -4.705 -0.001 -30.129 1.00 98.00 114 LYS A CA 1
ATOM 962 C C . LYS A 1 114 ? -3.761 -1.034 -29.504 1.00 98.00 114 LYS A C 1
ATOM 964 O O . LYS A 1 114 ? -2.563 -0.754 -29.433 1.00 98.00 114 LYS A O 1
ATOM 969 N N . PRO A 1 115 ? -4.242 -2.228 -29.109 1.00 97.88 115 PRO A N 1
ATOM 970 C CA . PRO A 1 115 ? -3.407 -3.247 -28.466 1.00 97.88 115 PRO A CA 1
ATOM 971 C C . PRO A 1 115 ? -2.136 -3.609 -29.244 1.00 97.88 115 PRO A C 1
ATOM 973 O O . PRO A 1 115 ? -1.065 -3.701 -28.648 1.00 97.88 115 PRO A O 1
ATOM 976 N N . ASP A 1 116 ? -2.221 -3.736 -30.570 1.00 98.44 116 ASP A N 1
ATOM 977 C CA . ASP A 1 116 ? -1.064 -4.085 -31.405 1.00 98.44 116 ASP A CA 1
ATOM 978 C C . ASP A 1 116 ? 0.004 -2.982 -31.428 1.00 98.44 116 ASP A C 1
ATOM 980 O O . ASP A 1 116 ? 1.201 -3.271 -31.398 1.00 98.44 116 ASP A O 1
ATOM 984 N N . GLU A 1 117 ? -0.413 -1.712 -31.412 1.00 97.75 117 GLU A N 1
ATOM 985 C CA . GLU A 1 117 ? 0.502 -0.566 -31.338 1.00 97.75 117 GLU A CA 1
ATOM 986 C C . GLU A 1 117 ? 1.210 -0.532 -29.975 1.00 97.75 117 GLU A C 1
ATOM 988 O O . GLU A 1 117 ? 2.427 -0.353 -29.910 1.00 97.75 117 GLU A O 1
ATOM 993 N N . VAL A 1 118 ? 0.474 -0.785 -28.885 1.00 98.31 118 VAL A N 1
ATOM 994 C CA . VAL A 1 118 ? 1.047 -0.890 -27.531 1.00 98.31 118 VAL A CA 1
ATOM 995 C C . VAL A 1 118 ? 2.036 -2.050 -27.448 1.00 98.31 118 VAL A C 1
ATOM 997 O O . VAL A 1 118 ? 3.133 -1.881 -26.917 1.00 98.31 118 VAL A O 1
ATOM 1000 N N . ARG A 1 119 ? 1.688 -3.216 -28.006 1.00 98.38 119 ARG A N 1
ATOM 1001 C CA . ARG A 1 119 ? 2.559 -4.398 -28.035 1.00 98.38 119 ARG A CA 1
ATOM 1002 C C . ARG A 1 119 ? 3.857 -4.113 -28.790 1.00 98.38 119 ARG A C 1
ATOM 1004 O O . ARG A 1 119 ? 4.929 -4.423 -28.276 1.00 98.38 119 ARG A O 1
ATOM 1011 N N . ALA A 1 120 ? 3.777 -3.459 -29.948 1.00 98.44 120 ALA A N 1
ATOM 1012 C CA . ALA A 1 120 ? 4.954 -3.069 -30.723 1.00 98.44 120 ALA A CA 1
ATOM 1013 C C . ALA A 1 120 ? 5.854 -2.077 -29.963 1.00 98.44 120 ALA A C 1
ATOM 1015 O O . ALA A 1 120 ? 7.079 -2.215 -29.971 1.00 98.44 120 ALA A O 1
ATOM 1016 N N . LEU A 1 121 ? 5.272 -1.095 -29.264 1.00 98.38 121 LEU A N 1
ATOM 1017 C CA . LEU A 1 121 ? 6.033 -0.183 -28.402 1.00 98.38 121 LEU A CA 1
ATOM 1018 C C . LEU A 1 121 ? 6.674 -0.930 -27.225 1.00 98.38 121 LEU A C 1
ATOM 1020 O O . LEU A 1 121 ? 7.832 -0.674 -26.893 1.00 98.38 121 LEU A O 1
ATOM 1024 N N . ALA A 1 122 ? 5.959 -1.884 -26.626 1.00 98.38 122 ALA A N 1
ATOM 1025 C CA . ALA A 1 122 ? 6.471 -2.668 -25.511 1.00 98.38 122 ALA A CA 1
ATOM 1026 C C . ALA A 1 122 ? 7.675 -3.528 -25.921 1.00 98.38 122 ALA A C 1
ATOM 1028 O O . ALA A 1 122 ? 8.706 -3.504 -25.249 1.00 98.38 122 ALA A O 1
ATOM 1029 N N . GLU A 1 123 ? 7.588 -4.219 -27.060 1.00 98.19 123 GLU A N 1
ATOM 1030 C CA . GLU A 1 123 ? 8.707 -4.970 -27.646 1.00 98.19 123 GLU A CA 1
ATOM 1031 C C . GLU A 1 123 ? 9.888 -4.048 -27.989 1.00 98.19 123 GLU A C 1
ATOM 1033 O O . GLU A 1 123 ? 11.048 -4.399 -27.759 1.00 98.19 123 GLU A O 1
ATOM 1038 N N . ARG A 1 124 ? 9.607 -2.836 -28.487 1.00 98.19 124 ARG A N 1
ATOM 1039 C CA . ARG A 1 124 ? 10.635 -1.860 -28.867 1.00 98.19 124 ARG A CA 1
ATOM 1040 C C . ARG A 1 124 ? 11.449 -1.343 -27.681 1.00 98.19 124 ARG A C 1
ATOM 1042 O O . ARG A 1 124 ? 12.668 -1.200 -27.835 1.00 98.19 124 ARG A O 1
ATOM 1049 N N . TYR A 1 125 ? 10.786 -1.012 -26.571 1.00 98.19 125 TYR A N 1
ATOM 1050 C CA . TYR A 1 125 ? 11.404 -0.352 -25.415 1.00 98.19 125 TYR A CA 1
ATOM 1051 C C . TYR A 1 125 ? 11.767 -1.333 -24.298 1.00 98.19 125 TYR A C 1
ATOM 1053 O O . TYR A 1 125 ? 12.927 -1.387 -23.899 1.00 98.19 125 TYR A O 1
ATOM 1061 N N . TYR A 1 126 ? 10.826 -2.161 -23.840 1.00 98.06 126 TYR A N 1
ATOM 1062 C CA . TYR A 1 126 ? 11.069 -3.114 -22.750 1.00 98.06 126 TYR A CA 1
ATOM 1063 C C . TYR A 1 126 ? 11.634 -4.449 -23.244 1.00 98.06 126 TYR A C 1
ATOM 1065 O O . TYR A 1 126 ? 12.430 -5.071 -22.547 1.00 98.06 126 TYR A O 1
ATOM 1073 N N . GLY A 1 127 ? 11.277 -4.886 -24.458 1.00 96.94 127 GLY A N 1
ATOM 1074 C CA . GLY A 1 127 ? 11.685 -6.192 -25.001 1.00 96.94 127 GLY A CA 1
ATOM 1075 C C . GLY A 1 127 ? 13.196 -6.372 -25.201 1.00 96.94 127 GLY A C 1
ATOM 1076 O O . GLY A 1 127 ? 13.671 -7.494 -25.351 1.00 96.94 127 GLY A O 1
ATOM 1077 N N . LYS A 1 128 ? 13.966 -5.279 -25.178 1.00 94.50 128 LYS A N 1
ATOM 1078 C CA . LYS A 1 128 ? 15.435 -5.289 -25.283 1.00 94.50 128 LYS A CA 1
ATOM 1079 C C . LYS A 1 128 ? 16.140 -5.406 -23.933 1.00 94.50 128 LYS A C 1
ATOM 1081 O O . LYS A 1 128 ? 17.353 -5.615 -23.897 1.00 94.50 128 LYS A O 1
ATOM 1086 N N . LEU A 1 129 ? 15.410 -5.219 -22.836 1.00 97.06 129 LEU A N 1
ATOM 1087 C CA . LEU A 1 129 ? 15.977 -5.227 -21.496 1.00 97.06 129 LEU A CA 1
ATOM 1088 C C . LEU A 1 129 ? 16.323 -6.660 -21.084 1.00 97.06 129 LEU A C 1
ATOM 1090 O O . LEU A 1 129 ? 15.559 -7.599 -21.309 1.00 97.06 129 LEU A O 1
ATOM 1094 N N . LYS A 1 130 ? 17.497 -6.839 -20.472 1.00 95.56 130 LYS A N 1
ATOM 1095 C CA . LYS A 1 130 ? 17.937 -8.157 -20.011 1.00 95.56 130 LYS A CA 1
ATOM 1096 C C . LYS A 1 130 ? 17.190 -8.543 -18.739 1.00 95.56 130 LYS A C 1
ATOM 1098 O O . LYS A 1 130 ? 17.103 -7.770 -17.792 1.00 95.56 130 LYS A O 1
ATOM 1103 N N . SER A 1 131 ? 16.694 -9.769 -18.722 1.00 96.12 131 SER A N 1
ATOM 1104 C CA . SER A 1 131 ? 16.125 -10.407 -17.542 1.00 96.12 131 SER A CA 1
ATOM 1105 C C . SER A 1 131 ? 17.198 -11.206 -16.795 1.00 96.12 131 SER A C 1
ATOM 1107 O O . SER A 1 131 ? 18.211 -11.599 -17.380 1.00 96.12 131 SER A O 1
ATOM 1109 N N . HIS A 1 132 ? 16.964 -11.481 -15.513 1.00 95.00 132 HIS A N 1
ATOM 1110 C CA . HIS A 1 132 ? 17.694 -12.502 -14.771 1.00 95.00 132 HIS A CA 1
ATOM 1111 C C . HIS A 1 132 ? 16.772 -13.259 -13.804 1.00 95.00 132 HIS A C 1
ATOM 1113 O O . HIS A 1 132 ? 15.673 -12.787 -13.481 1.00 95.00 132 HIS A O 1
ATOM 1119 N N . PRO A 1 133 ? 17.198 -14.440 -13.318 1.00 96.62 133 PRO A N 1
ATOM 1120 C CA . PRO A 1 133 ? 16.473 -15.152 -12.276 1.00 96.62 133 PRO A CA 1
ATOM 1121 C C . PRO A 1 133 ? 16.309 -14.286 -11.025 1.00 96.62 133 PRO A C 1
ATOM 1123 O O . PRO A 1 133 ? 17.236 -13.588 -10.610 1.00 96.62 133 PRO A O 1
ATOM 1126 N N . LEU A 1 134 ? 15.121 -14.337 -10.429 1.00 97.12 134 LEU A N 1
ATOM 1127 C CA . LEU A 1 134 ? 14.841 -13.683 -9.155 1.00 97.12 134 LEU A CA 1
ATOM 1128 C C . LEU A 1 134 ? 15.229 -14.602 -7.991 1.00 97.12 134 LEU A C 1
ATOM 1130 O O . LEU A 1 134 ? 15.102 -15.825 -8.120 1.00 97.12 134 LEU A O 1
ATOM 1134 N N . PRO A 1 135 ? 15.615 -14.045 -6.830 1.00 96.06 135 PRO A N 1
ATOM 1135 C CA . PRO A 1 135 ? 15.756 -14.832 -5.614 1.00 96.06 135 PRO A CA 1
ATOM 1136 C C . PRO A 1 135 ? 14.454 -15.562 -5.262 1.00 96.06 135 PRO A C 1
ATOM 1138 O O . PRO A 1 135 ? 13.354 -15.015 -5.402 1.00 96.06 135 PRO A O 1
ATOM 1141 N N . LEU A 1 136 ? 14.575 -16.791 -4.751 1.00 94.31 136 LEU A N 1
ATOM 1142 C CA . LEU A 1 136 ? 13.427 -17.556 -4.271 1.00 94.31 136 LEU A CA 1
ATOM 1143 C C . LEU A 1 136 ? 12.758 -16.817 -3.104 1.00 94.31 136 LEU A C 1
ATOM 1145 O O . LEU A 1 136 ? 13.350 -16.638 -2.038 1.00 94.31 136 LEU A O 1
ATOM 1149 N N . ARG A 1 137 ? 11.490 -16.444 -3.284 1.00 91.25 137 ARG A N 1
ATOM 1150 C CA . ARG A 1 137 ? 10.665 -15.872 -2.216 1.00 91.25 137 ARG A CA 1
ATOM 1151 C C . ARG A 1 137 ? 10.151 -17.000 -1.330 1.00 91.25 137 ARG A C 1
ATOM 1153 O O . ARG A 1 137 ? 9.215 -17.702 -1.699 1.00 91.25 137 ARG A O 1
ATOM 1160 N N . LYS A 1 138 ? 10.787 -17.193 -0.174 1.00 89.94 138 LYS A N 1
ATOM 1161 C CA . LYS A 1 138 ? 10.365 -18.205 0.800 1.00 89.94 138 LYS A CA 1
ATOM 1162 C C . LYS A 1 138 ? 9.006 -17.821 1.383 1.00 89.94 138 LYS A C 1
ATOM 1164 O O . LYS A 1 138 ? 8.855 -16.718 1.907 1.00 89.94 138 LYS A O 1
ATOM 1169 N N . THR A 1 139 ? 8.039 -18.729 1.309 1.00 84.44 139 THR A N 1
ATOM 1170 C CA . THR A 1 139 ? 6.744 -18.551 1.972 1.00 84.44 139 THR A CA 1
ATOM 1171 C C . THR A 1 139 ? 6.962 -18.454 3.473 1.00 84.44 139 THR A C 1
ATOM 1173 O O . THR A 1 139 ? 7.597 -19.327 4.064 1.00 84.44 139 THR A O 1
ATOM 1176 N N . GLN A 1 140 ? 6.429 -17.402 4.086 1.00 85.31 140 GLN A N 1
ATOM 1177 C CA . GLN A 1 140 ? 6.344 -17.306 5.536 1.00 85.31 140 GLN A CA 1
ATOM 1178 C C . GLN A 1 140 ? 4.937 -17.702 5.964 1.00 85.31 140 GLN A C 1
ATOM 1180 O O . GLN A 1 140 ? 3.958 -17.249 5.375 1.00 85.31 140 GLN A O 1
ATOM 1185 N N . ILE A 1 141 ? 4.851 -18.592 6.949 1.00 85.94 141 ILE A N 1
ATOM 1186 C CA . ILE A 1 141 ? 3.583 -19.039 7.518 1.00 85.94 141 ILE A CA 1
ATOM 1187 C C . ILE A 1 141 ? 3.437 -18.344 8.863 1.00 85.94 141 ILE A C 1
ATOM 1189 O O . ILE A 1 141 ? 4.313 -18.446 9.723 1.00 85.94 141 ILE A O 1
ATOM 1193 N N . GLU A 1 142 ? 2.339 -17.618 9.027 1.00 89.69 142 GLU A N 1
ATOM 1194 C CA . GLU A 1 142 ? 2.027 -16.953 10.280 1.00 89.69 142 GLU A CA 1
ATOM 1195 C C . GLU A 1 142 ? 1.656 -17.993 11.344 1.00 89.69 142 GLU A C 1
ATOM 1197 O O . GLU A 1 142 ? 0.876 -18.915 11.099 1.00 89.69 142 GLU A O 1
ATOM 1202 N N . ALA A 1 143 ? 2.223 -17.854 12.543 1.00 88.31 143 ALA A N 1
ATOM 1203 C CA . ALA A 1 143 ? 1.928 -18.771 13.632 1.00 88.31 143 ALA A CA 1
ATOM 1204 C C . ALA A 1 143 ? 0.452 -18.647 14.065 1.00 88.31 143 ALA A C 1
ATOM 1206 O O . ALA A 1 143 ? -0.071 -17.525 14.140 1.00 88.31 143 ALA A O 1
ATOM 1207 N N . PRO A 1 144 ? -0.214 -19.766 14.418 1.00 90.06 144 PRO A N 1
ATOM 1208 C CA . PRO A 1 144 ? -1.548 -19.718 14.995 1.00 90.06 144 PRO A CA 1
ATOM 1209 C C . PRO A 1 144 ? -1.581 -18.807 16.221 1.00 90.06 144 PRO A C 1
ATOM 1211 O O . PRO A 1 144 ? -0.733 -18.889 17.116 1.00 90.06 144 PRO A O 1
ATOM 1214 N N . GLN A 1 145 ? -2.576 -17.927 16.265 1.00 91.75 145 GLN A N 1
ATOM 1215 C CA . GLN A 1 145 ? -2.764 -17.035 17.397 1.00 91.75 145 GLN A CA 1
ATOM 1216 C C . GLN A 1 145 ? -3.324 -17.816 18.591 1.00 91.75 145 GLN A C 1
ATOM 1218 O O . GLN A 1 145 ? -4.323 -18.515 18.467 1.00 91.75 145 GLN A O 1
ATOM 1223 N N . LYS A 1 146 ? -2.682 -17.685 19.758 1.00 92.00 146 LYS A N 1
ATOM 1224 C CA . LYS A 1 146 ? -3.070 -18.408 20.984 1.00 92.00 146 LYS A CA 1
ATOM 1225 C C . LYS A 1 146 ? -4.150 -17.708 21.819 1.00 92.00 146 LYS A C 1
ATOM 1227 O O . LYS A 1 146 ? -4.648 -18.295 22.769 1.00 92.00 146 LYS A O 1
ATOM 1232 N N . GLY A 1 147 ? -4.481 -16.458 21.506 1.00 93.94 147 GLY A N 1
ATOM 1233 C CA . GLY A 1 147 ? -5.444 -15.665 22.266 1.00 93.94 147 GLY A CA 1
ATOM 1234 C C . GLY A 1 147 ? -5.535 -14.228 21.768 1.00 93.94 147 GLY A C 1
ATOM 1235 O O . GLY A 1 147 ? -4.840 -13.845 20.825 1.00 93.94 147 GLY A O 1
ATOM 1236 N N . ILE A 1 148 ? -6.402 -13.436 22.394 1.00 95.25 148 ILE A N 1
ATOM 1237 C CA . ILE A 1 148 ? -6.571 -12.015 22.074 1.00 95.25 148 ILE A CA 1
ATOM 1238 C C . ILE A 1 148 ? -5.291 -11.257 22.444 1.00 95.25 148 ILE A C 1
ATOM 1240 O O . ILE A 1 148 ? -4.711 -11.475 23.507 1.00 95.25 148 ILE A O 1
ATOM 1244 N N . LYS A 1 149 ? -4.861 -10.355 21.559 1.00 96.12 149 LYS A N 1
ATOM 1245 C CA . LYS A 1 149 ? -3.794 -9.386 21.823 1.00 96.12 149 LYS A CA 1
ATOM 1246 C C . LYS A 1 149 ? -4.440 -8.010 21.962 1.00 96.12 149 LYS A C 1
ATOM 1248 O O . LYS A 1 149 ? -5.247 -7.643 21.115 1.00 96.12 149 LYS A O 1
ATOM 1253 N N . ARG A 1 150 ? -4.088 -7.270 23.014 1.00 96.00 150 ARG A N 1
ATOM 1254 C CA . ARG A 1 150 ? -4.554 -5.897 23.253 1.00 96.00 150 ARG A CA 1
ATOM 1255 C C . ARG A 1 150 ? -3.348 -5.003 23.474 1.00 96.00 150 ARG A C 1
ATOM 1257 O O . ARG A 1 150 ? -2.416 -5.402 24.171 1.00 96.00 150 ARG A O 1
ATOM 1264 N N . ILE A 1 151 ? -3.376 -3.824 22.874 1.00 96.25 151 ILE A N 1
ATOM 1265 C CA . ILE A 1 151 ? -2.336 -2.810 23.012 1.00 96.25 151 ILE A CA 1
ATOM 1266 C C . ILE A 1 151 ? -2.997 -1.463 23.273 1.00 96.25 151 ILE A C 1
ATOM 1268 O O . ILE A 1 151 ? -4.076 -1.189 22.755 1.00 96.25 151 ILE A O 1
ATOM 1272 N N . TRP A 1 152 ? -2.330 -0.629 24.063 1.00 95.50 152 TRP A N 1
ATOM 1273 C CA . TRP A 1 152 ? -2.713 0.758 24.284 1.00 95.50 152 TRP A CA 1
ATOM 1274 C C . TRP A 1 152 ? -1.564 1.629 23.813 1.00 95.50 152 TRP A C 1
ATOM 1276 O O . TRP A 1 152 ? -0.422 1.449 24.237 1.00 95.50 152 TRP A O 1
ATOM 1286 N N . VAL A 1 153 ? -1.875 2.566 22.930 1.00 94.94 153 VAL A N 1
ATOM 1287 C CA . VAL A 1 153 ? -0.908 3.490 22.348 1.00 94.94 153 VAL A CA 1
ATOM 1288 C C . VAL A 1 153 ? -1.290 4.886 22.806 1.00 94.94 153 VAL A C 1
ATOM 1290 O O . VAL A 1 153 ? -2.446 5.288 22.695 1.00 94.94 153 VAL A O 1
ATOM 1293 N N . LYS A 1 154 ? -0.319 5.622 23.345 1.00 93.94 154 LYS A N 1
ATOM 1294 C CA . LYS A 1 154 ? -0.489 7.033 23.690 1.00 93.94 154 LYS A CA 1
ATOM 1295 C C . LYS A 1 154 ? 0.172 7.875 22.610 1.00 93.94 154 LYS A C 1
ATOM 1297 O O . LYS A 1 154 ? 1.362 7.709 22.363 1.00 93.94 154 LYS A O 1
ATOM 1302 N N . ALA A 1 155 ? -0.597 8.773 22.013 1.00 92.75 155 ALA A N 1
ATOM 1303 C CA . ALA A 1 155 ? -0.135 9.756 21.043 1.00 92.75 155 ALA A CA 1
ATOM 1304 C C . ALA A 1 155 ? -0.884 11.083 21.273 1.00 92.75 155 ALA A C 1
ATOM 1306 O O . ALA A 1 155 ? -1.981 11.053 21.839 1.00 92.75 155 ALA A O 1
ATOM 1307 N N . PRO A 1 156 ? -0.325 12.238 20.869 1.00 92.31 156 PRO A N 1
ATOM 1308 C CA . PRO A 1 156 ? -1.040 13.512 20.904 1.00 92.31 156 PRO A CA 1
ATOM 1309 C C . PRO A 1 156 ? -2.271 13.467 19.985 1.00 92.31 156 PRO A C 1
ATOM 1311 O O . PRO A 1 156 ? -2.140 13.522 18.768 1.00 92.31 156 PRO A O 1
ATOM 1314 N N . ALA A 1 157 ? -3.466 13.336 20.559 1.00 91.56 157 ALA A N 1
ATOM 1315 C CA . ALA A 1 157 ? -4.723 13.218 19.825 1.00 91.56 157 ALA A CA 1
ATOM 1316 C C . ALA A 1 157 ? -5.844 13.963 20.556 1.00 91.56 157 ALA A C 1
ATOM 1318 O O . ALA A 1 157 ? -5.865 13.989 21.786 1.00 91.56 157 ALA A O 1
ATOM 1319 N N . GLU A 1 158 ? -6.779 14.541 19.801 1.00 90.88 158 GLU A N 1
ATOM 1320 C CA . GLU A 1 158 ? -7.974 15.184 20.367 1.00 90.88 158 GLU A CA 1
ATOM 1321 C C . GLU A 1 158 ? -9.021 14.153 20.794 1.00 90.88 158 GLU A C 1
ATOM 1323 O O . GLU A 1 158 ? -9.614 14.280 21.862 1.00 90.88 158 GLU A O 1
ATOM 1328 N N . ASN A 1 159 ? -9.197 13.103 19.986 1.00 92.19 159 ASN A N 1
ATOM 1329 C CA . ASN A 1 159 ? -10.205 12.073 20.203 1.00 92.19 159 ASN A CA 1
ATOM 1330 C C . ASN A 1 159 ? -9.560 10.700 20.434 1.00 92.19 159 ASN A C 1
ATOM 1332 O O . ASN A 1 159 ? -8.515 10.402 19.840 1.00 92.19 159 ASN A O 1
ATOM 1336 N N . PRO A 1 160 ? -10.190 9.826 21.241 1.00 94.38 160 PRO A N 1
ATOM 1337 C CA . PRO A 1 160 ? -9.804 8.426 21.309 1.00 94.38 160 PRO A CA 1
ATOM 1338 C C . PRO A 1 160 ? -10.031 7.732 19.961 1.00 94.38 160 PRO A C 1
ATOM 1340 O O . PRO A 1 160 ? -10.816 8.171 19.119 1.00 94.38 160 PRO A O 1
ATOM 1343 N N . TYR A 1 161 ? -9.366 6.601 19.766 1.00 96.06 161 TYR A N 1
ATOM 1344 C CA . TYR A 1 161 ? -9.558 5.767 18.589 1.00 96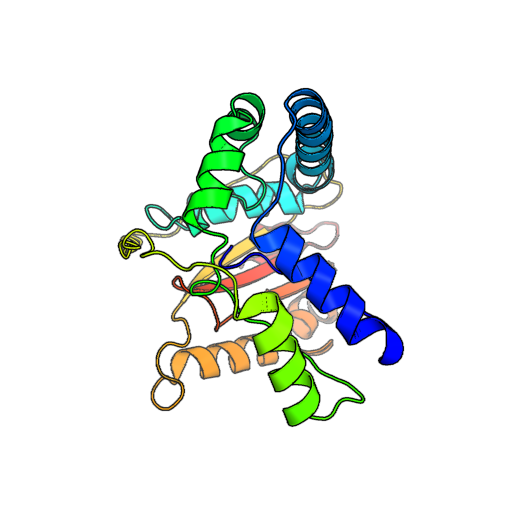.06 161 TYR A CA 1
ATOM 1345 C C . TYR A 1 161 ? -9.345 4.311 18.968 1.00 96.06 161 TYR A C 1
ATOM 1347 O O . TYR A 1 161 ? -8.408 3.992 19.705 1.00 96.06 161 TYR A O 1
ATOM 1355 N N . MET A 1 162 ? -10.200 3.434 18.452 1.00 95.62 162 MET A N 1
ATOM 1356 C CA . MET A 1 162 ? -10.029 1.996 18.592 1.00 95.62 162 MET A CA 1
ATOM 1357 C C . MET A 1 162 ? -9.919 1.338 17.227 1.00 95.62 162 MET A C 1
ATOM 1359 O O . MET A 1 162 ? -10.524 1.782 16.254 1.00 95.62 162 MET A O 1
ATOM 1363 N N . VAL A 1 163 ? -9.199 0.225 17.188 1.00 97.38 163 VAL A N 1
ATOM 1364 C CA . VAL A 1 163 ? -9.149 -0.647 16.022 1.00 97.38 163 VAL A CA 1
ATOM 1365 C C . VAL A 1 163 ? -9.045 -2.098 16.475 1.00 97.38 163 VAL A C 1
ATOM 1367 O O . VAL A 1 163 ? -8.235 -2.452 17.334 1.00 97.38 163 VAL A O 1
ATOM 1370 N N . MET A 1 164 ? -9.872 -2.944 15.877 1.00 97.38 164 MET A N 1
ATOM 1371 C CA . MET A 1 164 ? -9.873 -4.392 16.012 1.00 97.38 164 MET A CA 1
ATOM 1372 C C . MET A 1 164 ? -9.481 -5.005 14.676 1.00 97.38 164 MET A C 1
ATOM 1374 O O . MET A 1 164 ? -9.982 -4.596 13.633 1.00 97.38 164 MET A O 1
ATOM 1378 N N . ALA A 1 165 ? -8.610 -6.010 14.699 1.00 96.62 165 ALA A N 1
ATOM 1379 C CA . ALA A 1 165 ? -8.226 -6.745 13.502 1.00 96.62 165 ALA A CA 1
ATOM 1380 C C . ALA A 1 165 ? -8.320 -8.252 13.732 1.00 96.62 165 ALA A C 1
ATOM 1382 O O . ALA A 1 165 ? -7.726 -8.800 14.664 1.00 96.62 165 ALA A O 1
ATOM 1383 N N . TYR A 1 166 ? -9.022 -8.922 12.825 1.00 95.56 166 TYR A N 1
ATOM 1384 C CA . TYR A 1 166 ? -9.188 -10.366 12.801 1.00 95.56 166 TYR A CA 1
ATOM 1385 C C . TYR A 1 166 ? -8.402 -10.931 11.626 1.00 95.56 166 TYR A C 1
ATOM 1387 O O . TYR A 1 166 ? -8.593 -10.510 10.488 1.00 95.56 166 TYR A O 1
ATOM 1395 N N . LYS A 1 167 ? -7.519 -11.898 11.893 1.00 93.75 167 LYS A N 1
ATOM 1396 C CA . LYS A 1 167 ? -6.861 -12.668 10.832 1.00 93.75 167 LYS A CA 1
ATOM 1397 C C . LYS A 1 167 ? -7.911 -13.518 10.131 1.00 93.75 167 LYS A C 1
ATOM 1399 O O . LYS A 1 167 ? -8.560 -14.339 10.778 1.00 93.75 167 LYS A O 1
ATOM 1404 N N . VAL A 1 168 ? -8.056 -13.326 8.830 1.00 94.69 168 VAL A N 1
ATOM 1405 C CA . VAL A 1 168 ? -9.078 -13.982 8.012 1.00 94.69 168 VAL A CA 1
ATOM 1406 C C . VAL A 1 168 ? -8.477 -14.500 6.702 1.00 94.69 168 VAL A C 1
ATOM 1408 O O . VAL A 1 168 ? -7.395 -14.057 6.295 1.00 94.69 168 VAL A O 1
ATOM 1411 N N . PRO A 1 169 ? -9.148 -15.446 6.022 1.00 92.69 169 PRO A N 1
ATOM 1412 C CA . PRO A 1 169 ? -8.704 -15.920 4.721 1.00 92.69 169 PRO A CA 1
ATOM 1413 C C . PRO A 1 169 ? -8.564 -14.784 3.702 1.00 92.69 169 PRO A C 1
ATOM 1415 O O . PRO A 1 169 ? -9.287 -13.788 3.729 1.00 92.69 169 PRO A O 1
ATOM 1418 N N . ARG A 1 170 ? -7.623 -14.966 2.780 1.00 92.94 170 ARG A N 1
ATOM 1419 C CA . ARG A 1 170 ? -7.503 -14.190 1.540 1.00 92.94 170 ARG A CA 1
ATOM 1420 C C . ARG A 1 170 ? -8.075 -15.002 0.383 1.00 92.94 170 ARG A C 1
ATOM 1422 O O . ARG A 1 170 ? -8.152 -16.226 0.494 1.00 92.94 170 ARG A O 1
ATOM 1429 N N . LEU A 1 171 ? -8.357 -14.350 -0.736 1.00 95.25 171 LEU A N 1
ATOM 1430 C CA . LEU A 1 171 ? -8.708 -15.027 -1.977 1.00 95.25 171 LEU A CA 1
ATOM 1431 C C . LEU A 1 171 ? -7.477 -15.749 -2.552 1.00 95.25 171 LEU A C 1
ATOM 1433 O O . LEU A 1 171 ? -6.439 -15.136 -2.818 1.00 95.25 171 LEU A O 1
ATOM 1437 N N . ARG A 1 172 ? -7.569 -17.073 -2.695 1.00 93.44 172 ARG A N 1
ATOM 1438 C CA . ARG A 1 172 ? -6.525 -17.957 -3.237 1.00 93.44 172 ARG A CA 1
ATOM 1439 C C . ARG A 1 172 ? -6.982 -18.631 -4.525 1.00 93.44 172 ARG A C 1
ATOM 1441 O O . ARG A 1 172 ? -6.197 -18.688 -5.469 1.00 93.44 172 ARG A O 1
ATOM 1448 N N . ASP A 1 173 ? -8.215 -19.123 -4.558 1.00 95.19 173 ASP A N 1
ATOM 1449 C CA . ASP A 1 173 ? -8.852 -19.748 -5.719 1.00 95.19 173 ASP A CA 1
ATOM 1450 C C . ASP A 1 173 ? -10.200 -19.067 -5.978 1.00 95.19 173 ASP A C 1
ATOM 1452 O O . ASP A 1 173 ? -11.154 -19.241 -5.221 1.00 95.19 173 ASP A O 1
ATOM 1456 N N . VAL A 1 174 ? -10.261 -18.287 -7.059 1.00 94.69 174 VAL A N 1
ATOM 1457 C CA . VAL A 1 174 ? -11.430 -17.470 -7.423 1.00 94.69 174 VAL A CA 1
ATOM 1458 C C . VAL A 1 174 ? -12.696 -18.292 -7.678 1.00 94.69 174 VAL A C 1
ATOM 1460 O O . VAL A 1 174 ? -13.792 -17.763 -7.552 1.00 94.69 174 VAL A O 1
ATOM 1463 N N . GLU A 1 175 ? -12.560 -19.576 -8.015 1.00 95.50 175 GLU A N 1
ATOM 1464 C CA . GLU A 1 175 ? -13.700 -20.444 -8.336 1.00 95.50 175 GLU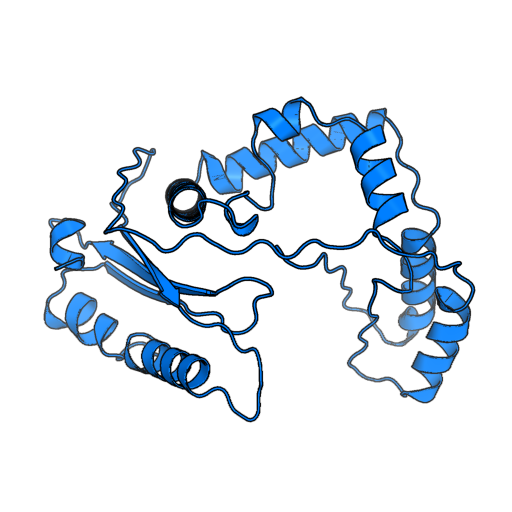 A CA 1
ATOM 1465 C C . GLU A 1 175 ? -14.183 -21.263 -7.130 1.00 95.50 175 GLU A C 1
ATOM 1467 O O . GLU A 1 175 ? -15.296 -21.787 -7.142 1.00 95.50 175 GLU A O 1
ATOM 1472 N N . LYS A 1 176 ? -13.341 -21.440 -6.103 1.00 96.38 176 LYS A N 1
ATOM 1473 C CA . LYS A 1 176 ? -13.613 -22.377 -4.995 1.00 96.38 176 LYS A CA 1
ATOM 1474 C C . LYS A 1 176 ? -13.732 -21.721 -3.637 1.00 96.38 176 LYS A C 1
ATOM 1476 O O . LYS A 1 176 ? -14.404 -22.273 -2.765 1.00 96.38 176 LYS A O 1
ATOM 1481 N N . ASP A 1 177 ? -13.046 -20.608 -3.427 1.00 96.38 177 ASP A N 1
ATOM 1482 C CA . ASP A 1 177 ? -13.091 -19.933 -2.143 1.00 96.38 177 ASP A CA 1
ATOM 1483 C C . ASP A 1 177 ? -14.454 -19.262 -1.970 1.00 96.38 177 ASP A C 1
ATOM 1485 O O . ASP A 1 177 ? -14.962 -18.606 -2.873 1.00 96.38 177 ASP A O 1
ATOM 1489 N N . VAL A 1 178 ? -15.048 -19.422 -0.789 1.00 96.94 178 VAL A N 1
ATOM 1490 C CA . VAL A 1 178 ? -16.340 -18.809 -0.441 1.00 96.94 178 VAL A CA 1
ATOM 1491 C C . VAL A 1 178 ? -16.160 -17.778 0.669 1.00 96.94 178 VAL A C 1
ATOM 1493 O O . VAL A 1 178 ? -16.754 -16.703 0.616 1.00 96.94 178 VAL A O 1
ATOM 1496 N N . ASP A 1 179 ? -15.294 -18.070 1.643 1.00 96.69 179 ASP A N 1
ATOM 1497 C CA . ASP A 1 179 ? -15.090 -17.224 2.822 1.00 96.69 179 ASP A CA 1
ATOM 1498 C C . ASP A 1 179 ? -14.661 -15.784 2.483 1.00 96.69 179 ASP A C 1
ATOM 1500 O O . ASP A 1 179 ? -15.250 -14.866 3.054 1.00 96.69 179 ASP A O 1
ATOM 1504 N N . PRO A 1 180 ? -13.715 -15.524 1.553 1.00 96.94 180 PRO A N 1
ATOM 1505 C CA . PRO A 1 180 ? -13.359 -14.155 1.178 1.00 96.94 180 PRO A CA 1
ATOM 1506 C C . PRO A 1 180 ? -14.553 -13.355 0.643 1.00 96.94 180 PRO A C 1
ATOM 1508 O O . PRO A 1 180 ? -14.784 -12.229 1.073 1.00 96.94 180 PRO A O 1
ATOM 1511 N N . TYR A 1 181 ? -15.382 -13.953 -0.215 1.00 96.94 181 TYR A N 1
ATOM 1512 C CA . TYR A 1 181 ? -16.583 -13.290 -0.729 1.00 96.94 181 TYR A CA 1
ATOM 1513 C C . TYR A 1 181 ? -17.626 -13.058 0.369 1.00 96.94 181 TYR A C 1
ATOM 1515 O O . TYR A 1 181 ? -18.244 -11.996 0.431 1.00 96.94 181 TYR A O 1
ATOM 1523 N N . ALA A 1 182 ? -17.801 -14.021 1.279 1.00 97.62 182 ALA A N 1
ATOM 1524 C CA . ALA A 1 182 ? -18.683 -13.855 2.430 1.00 97.62 182 ALA A CA 1
ATOM 1525 C C . ALA A 1 182 ? -18.221 -12.706 3.346 1.00 97.62 182 ALA A C 1
ATOM 1527 O O . ALA A 1 182 ? -19.055 -11.957 3.856 1.00 97.62 182 ALA A O 1
ATOM 1528 N N . LEU A 1 183 ? -16.908 -12.528 3.521 1.00 97.88 183 LEU A N 1
ATOM 1529 C CA . LEU A 1 183 ? -16.322 -11.427 4.287 1.00 97.88 183 LEU A CA 1
ATOM 1530 C C . LEU A 1 183 ? -16.482 -10.071 3.584 1.00 97.88 183 LEU A C 1
ATOM 1532 O O . LEU A 1 183 ? -16.772 -9.081 4.253 1.00 97.88 183 LEU A O 1
ATOM 1536 N N . GLU A 1 184 ? -16.377 -10.003 2.256 1.00 96.62 184 GLU A N 1
ATOM 1537 C CA . GLU A 1 184 ? -16.700 -8.779 1.505 1.00 96.62 184 GLU A CA 1
ATOM 1538 C C . GLU A 1 184 ? -18.166 -8.373 1.701 1.00 96.62 184 GLU A C 1
ATOM 1540 O O . GLU A 1 184 ? -18.459 -7.219 2.027 1.00 96.62 184 GLU A O 1
ATOM 1545 N N . VAL A 1 185 ? -19.090 -9.335 1.601 1.00 97.31 185 VAL A N 1
ATOM 1546 C CA . VAL A 1 185 ? -20.516 -9.099 1.877 1.00 97.31 185 VAL A CA 1
ATOM 1547 C C . VAL A 1 185 ? -20.731 -8.682 3.332 1.00 97.31 185 VAL A C 1
ATOM 1549 O O . VAL A 1 185 ? -21.498 -7.754 3.591 1.00 97.31 185 VAL A O 1
ATOM 1552 N N . LEU A 1 186 ? -20.045 -9.315 4.290 1.00 98.19 186 LEU A N 1
ATOM 1553 C CA . LEU A 1 186 ? -20.120 -8.943 5.703 1.00 98.19 186 LEU A CA 1
ATOM 1554 C C . LEU A 1 186 ? -19.677 -7.492 5.923 1.00 98.19 186 LEU A C 1
ATOM 1556 O O . LEU A 1 186 ? -20.390 -6.742 6.587 1.00 98.19 186 LEU A O 1
ATOM 1560 N N . SER A 1 187 ? -18.549 -7.084 5.337 1.00 97.38 187 SER A N 1
ATOM 1561 C CA . SER A 1 187 ? -18.062 -5.702 5.402 1.00 97.38 187 SER A CA 1
ATOM 1562 C C . SER A 1 187 ? -19.111 -4.717 4.872 1.00 97.38 187 SER A C 1
ATOM 1564 O O . SER A 1 187 ? -19.485 -3.765 5.563 1.00 97.38 187 SER A O 1
ATOM 1566 N N . ALA A 1 188 ? -19.702 -5.012 3.708 1.00 96.62 188 ALA A N 1
ATOM 1567 C CA . ALA A 1 188 ? -20.745 -4.180 3.113 1.00 96.62 188 ALA A CA 1
ATOM 1568 C C . ALA A 1 188 ? -22.026 -4.103 3.971 1.00 96.62 188 ALA A C 1
ATOM 1570 O O . ALA A 1 188 ? -22.635 -3.040 4.096 1.00 96.62 188 ALA A O 1
ATOM 1571 N N . VAL A 1 189 ? -22.434 -5.208 4.602 1.00 98.00 189 VAL A N 1
ATOM 1572 C CA . VAL A 1 189 ? -23.594 -5.240 5.512 1.00 98.00 189 VAL A CA 1
ATOM 1573 C C . VAL A 1 189 ? -23.336 -4.428 6.786 1.00 98.00 189 VAL A C 1
ATOM 1575 O O . VAL A 1 189 ? -24.261 -3.794 7.309 1.00 98.00 189 VAL A O 1
ATOM 1578 N N . LEU A 1 190 ? -22.106 -4.451 7.303 1.00 98.00 190 LEU A N 1
ATOM 1579 C CA . LEU A 1 190 ? -21.737 -3.743 8.526 1.00 98.00 190 LEU A CA 1
ATOM 1580 C C . LEU A 1 190 ? -21.552 -2.237 8.302 1.00 98.00 190 LEU A C 1
ATOM 1582 O O . LEU A 1 190 ? -22.055 -1.459 9.115 1.00 98.00 190 LEU A O 1
ATOM 1586 N N . ASN A 1 191 ? -20.884 -1.823 7.219 1.00 96.62 191 ASN A N 1
ATOM 1587 C CA . ASN A 1 191 ? -20.495 -0.424 6.995 1.00 96.62 191 ASN A CA 1
ATOM 1588 C C . ASN A 1 191 ? -20.388 -0.008 5.505 1.00 96.62 191 ASN A C 1
ATOM 1590 O O . ASN A 1 191 ? -19.781 1.001 5.180 1.00 96.62 191 ASN A O 1
ATOM 1594 N N . GLY A 1 192 ? -21.005 -0.733 4.567 1.00 92.44 192 GLY A N 1
ATOM 1595 C CA . GLY A 1 192 ? -20.892 -0.428 3.128 1.00 92.44 192 GLY A CA 1
ATOM 1596 C C . GLY A 1 192 ? -21.642 0.820 2.639 1.00 92.44 192 GLY A C 1
ATOM 1597 O O . GLY A 1 192 ? -21.523 1.175 1.469 1.00 92.44 192 GLY A O 1
ATOM 1598 N N . TYR A 1 193 ? -22.461 1.450 3.486 1.00 93.62 193 TYR A N 1
ATOM 1599 C CA . TYR A 1 193 ? -23.229 2.663 3.181 1.00 93.62 193 TYR A CA 1
ATOM 1600 C C . TYR A 1 193 ? -23.667 3.371 4.475 1.00 93.62 193 TYR A C 1
ATOM 1602 O O . TYR A 1 193 ? -23.713 2.757 5.540 1.00 93.62 193 TYR A O 1
ATOM 1610 N N . ASP A 1 194 ? -24.081 4.638 4.384 1.00 91.50 194 ASP A N 1
ATOM 1611 C CA . ASP A 1 194 ? -24.381 5.534 5.525 1.00 91.50 194 ASP A CA 1
ATOM 1612 C C . ASP A 1 194 ? -25.481 5.071 6.503 1.00 91.50 194 ASP A C 1
ATOM 1614 O O . ASP A 1 194 ? -25.690 5.687 7.557 1.00 91.50 194 ASP A O 1
ATOM 1618 N N . ASN A 1 195 ? -26.232 4.030 6.142 1.00 94.06 195 ASN A N 1
ATOM 1619 C CA . ASN A 1 195 ? -27.284 3.427 6.963 1.00 94.06 195 ASN A CA 1
ATOM 1620 C C . ASN A 1 195 ? -27.085 1.909 7.149 1.00 94.06 195 ASN A C 1
ATOM 1622 O O . ASN A 1 195 ? -28.034 1.183 7.455 1.00 94.06 195 ASN A O 1
ATOM 1626 N N . ALA A 1 196 ? -25.861 1.423 6.930 1.00 97.38 196 ALA A N 1
ATOM 1627 C CA . ALA A 1 196 ? -25.459 0.062 7.250 1.00 97.38 196 ALA A CA 1
ATOM 1628 C C . ALA A 1 196 ? -25.473 -0.166 8.771 1.00 97.38 196 ALA A C 1
ATOM 1630 O O . ALA A 1 196 ? -25.619 0.774 9.559 1.00 97.38 196 ALA A O 1
ATOM 1631 N N . ARG A 1 197 ? -25.358 -1.431 9.196 1.00 97.31 197 ARG A N 1
ATOM 1632 C CA . ARG A 1 197 ? -25.677 -1.837 10.575 1.00 97.31 197 ARG A CA 1
ATOM 1633 C C . ARG A 1 197 ? -24.920 -1.044 11.641 1.00 97.31 197 ARG A C 1
ATOM 1635 O O . ARG A 1 197 ? -25.566 -0.549 12.557 1.00 97.31 197 ARG A O 1
ATOM 1642 N N . LEU A 1 198 ? -23.596 -0.913 11.526 1.00 97.12 198 LEU A N 1
ATOM 1643 C CA . LEU A 1 198 ? -22.784 -0.266 12.562 1.00 97.12 198 LEU A CA 1
ATOM 1644 C C . LEU A 1 198 ? -23.024 1.240 12.612 1.00 97.12 198 LEU A C 1
ATOM 1646 O O . LEU A 1 198 ? -23.224 1.784 13.690 1.00 97.12 198 LEU A O 1
ATOM 1650 N N . THR A 1 199 ? -23.077 1.912 11.462 1.00 96.88 199 THR A N 1
ATOM 1651 C CA . THR A 1 199 ? -23.351 3.355 11.413 1.00 96.88 199 THR A CA 1
ATOM 1652 C C . THR A 1 199 ? -24.749 3.666 11.941 1.00 96.88 199 THR A C 1
ATOM 1654 O O . THR A 1 199 ? -24.930 4.597 12.723 1.00 96.88 199 THR A O 1
ATOM 1657 N N . ARG A 1 200 ? -25.757 2.874 11.561 1.00 97.31 200 ARG A N 1
ATOM 1658 C CA . ARG A 1 200 ? -27.118 3.051 12.073 1.00 97.31 200 ARG A CA 1
ATOM 1659 C C . ARG A 1 200 ? -27.164 2.874 13.593 1.00 97.31 200 ARG A C 1
ATOM 1661 O O . ARG A 1 200 ? -27.660 3.755 14.285 1.00 97.31 200 ARG A O 1
ATOM 1668 N N . GLU A 1 201 ? -26.611 1.779 14.098 1.00 97.38 201 GLU A N 1
ATOM 1669 C CA . GLU A 1 201 ? -26.688 1.428 15.517 1.00 97.38 201 GLU A CA 1
ATOM 1670 C C . GLU A 1 201 ? -25.817 2.338 16.396 1.00 97.38 201 GLU A C 1
ATOM 1672 O O . GLU A 1 201 ? -26.312 2.964 17.331 1.00 97.38 201 GLU A O 1
ATOM 1677 N N . LEU A 1 202 ? -24.517 2.429 16.102 1.00 97.38 202 LEU A N 1
ATOM 1678 C CA . LEU A 1 202 ? -23.531 3.060 16.982 1.00 97.38 202 LEU A CA 1
ATOM 1679 C C . LEU A 1 202 ? -23.461 4.577 16.801 1.00 97.38 202 LEU A C 1
ATOM 1681 O O . LEU A 1 202 ? -23.266 5.281 17.788 1.00 97.38 202 LEU A O 1
ATOM 1685 N N . VAL A 1 203 ? -23.663 5.089 15.583 1.00 97.31 203 VAL A N 1
ATOM 1686 C CA . VAL A 1 203 ? -23.557 6.533 15.301 1.00 97.31 203 VAL A CA 1
ATOM 1687 C C . VAL A 1 203 ? -24.917 7.223 15.402 1.00 97.31 203 VAL A C 1
ATOM 1689 O O . VAL A 1 203 ? -25.039 8.273 16.030 1.00 97.31 203 VAL A O 1
ATOM 1692 N N . ARG A 1 204 ? -25.976 6.652 14.808 1.00 96.56 204 ARG A N 1
ATOM 1693 C CA . ARG A 1 204 ? -27.281 7.338 14.711 1.00 96.56 204 ARG A CA 1
ATOM 1694 C C . ARG A 1 204 ? -28.200 7.067 15.901 1.00 96.56 204 ARG A C 1
ATOM 1696 O O . ARG A 1 204 ? -28.724 8.019 16.483 1.00 96.56 204 ARG A O 1
ATOM 1703 N N . GLU A 1 205 ? -28.426 5.795 16.222 1.00 97.00 205 GLU A N 1
ATOM 1704 C CA . GLU A 1 205 ? -29.405 5.375 17.232 1.00 97.00 205 GLU A CA 1
ATOM 1705 C C . GLU A 1 205 ? -28.845 5.516 18.653 1.00 97.00 205 GLU A C 1
ATOM 1707 O O . GLU A 1 205 ? -29.376 6.301 19.440 1.00 97.00 205 GLU A O 1
ATOM 1712 N N . ARG A 1 206 ? -27.744 4.820 18.971 1.00 96.94 206 ARG A N 1
ATOM 1713 C CA . ARG A 1 206 ? -27.121 4.843 20.308 1.00 96.94 206 ARG A CA 1
ATOM 1714 C C . ARG A 1 206 ? -26.194 6.038 20.536 1.00 96.94 206 ARG A C 1
ATOM 1716 O O . ARG A 1 206 ? -25.975 6.395 21.687 1.00 96.94 206 ARG A O 1
ATOM 1723 N N . ARG A 1 207 ? -25.676 6.653 19.464 1.00 96.94 207 ARG A N 1
ATOM 1724 C CA . ARG A 1 207 ? -24.760 7.816 19.496 1.00 96.94 207 ARG A CA 1
ATOM 1725 C C . ARG A 1 207 ? -23.511 7.608 20.365 1.00 96.94 207 ARG A C 1
ATOM 1727 O O . ARG A 1 207 ? -23.064 8.528 21.040 1.00 96.94 207 ARG A O 1
ATOM 1734 N N . LEU A 1 208 ? -22.964 6.395 20.343 1.00 97.50 208 LEU A N 1
ATOM 1735 C CA . LEU A 1 208 ? -21.743 6.030 21.069 1.00 97.50 208 LEU A CA 1
ATOM 1736 C C . LEU A 1 208 ? -20.469 6.377 20.298 1.00 97.50 208 LEU A C 1
ATOM 1738 O O . LEU A 1 208 ? -19.411 6.522 20.901 1.00 97.50 208 LEU A O 1
ATOM 1742 N N . ALA A 1 209 ? -20.560 6.487 18.973 1.00 97.50 209 ALA A N 1
ATOM 1743 C CA . ALA A 1 209 ? -19.433 6.752 18.089 1.00 97.50 209 ALA A CA 1
ATOM 1744 C C . ALA A 1 209 ? -19.712 7.949 17.178 1.00 97.50 209 ALA A C 1
ATOM 1746 O O . ALA A 1 209 ? -20.839 8.117 16.711 1.00 97.50 209 ALA A O 1
ATOM 1747 N N . ASP A 1 210 ? -18.675 8.733 16.893 1.00 96.69 210 ASP A N 1
ATOM 1748 C CA . ASP A 1 210 ? -18.704 9.766 15.854 1.00 96.69 210 ASP A CA 1
ATOM 1749 C C . ASP A 1 210 ? -18.533 9.134 14.466 1.00 96.69 210 ASP A C 1
ATOM 1751 O O . ASP A 1 210 ? -19.220 9.505 13.513 1.00 96.69 210 ASP A O 1
ATOM 1755 N N . ASP A 1 211 ? -17.653 8.134 14.363 1.00 96.00 211 ASP A N 1
ATOM 1756 C CA . ASP A 1 211 ? -17.464 7.330 13.161 1.00 96.00 211 ASP A CA 1
ATOM 1757 C C . ASP A 1 211 ? -17.128 5.873 13.492 1.00 96.00 211 ASP A C 1
ATOM 1759 O O . ASP A 1 211 ? -16.532 5.568 14.526 1.00 96.00 211 ASP A O 1
ATOM 1763 N N . VAL A 1 212 ? -17.539 4.977 12.594 1.00 97.12 212 VAL A N 1
ATOM 1764 C CA . VAL A 1 212 ? -17.198 3.552 12.602 1.00 97.12 212 VAL A CA 1
ATOM 1765 C C . VAL A 1 212 ? -16.925 3.111 11.173 1.00 97.12 212 VAL A C 1
ATOM 1767 O O . VAL A 1 212 ? -17.677 3.478 10.265 1.00 97.12 212 VAL A O 1
ATOM 1770 N N . ASN A 1 213 ? -15.880 2.312 10.985 1.00 97.19 213 ASN A N 1
ATOM 1771 C CA . ASN A 1 213 ? -15.441 1.819 9.690 1.00 97.19 213 ASN A CA 1
ATOM 1772 C C . ASN A 1 213 ? -15.234 0.306 9.732 1.00 97.19 213 ASN A C 1
ATOM 1774 O O . ASN A 1 213 ? -14.897 -0.269 10.772 1.00 97.19 213 ASN A O 1
ATOM 1778 N N . VAL A 1 214 ? -15.439 -0.342 8.586 1.00 97.56 214 VAL A N 1
ATOM 1779 C CA . VAL A 1 214 ? -15.086 -1.752 8.384 1.00 97.56 214 VAL A CA 1
ATOM 1780 C C . VAL A 1 214 ? -14.271 -1.896 7.110 1.00 97.56 214 VAL A C 1
ATOM 1782 O O . VAL A 1 214 ? -14.662 -1.421 6.046 1.00 97.56 214 VAL A O 1
ATOM 1785 N N . GLY A 1 215 ? -13.131 -2.571 7.221 1.00 95.44 215 GLY A N 1
ATOM 1786 C CA . GLY A 1 215 ? -12.206 -2.808 6.123 1.00 95.44 215 GLY A CA 1
ATOM 1787 C C . GLY A 1 215 ? -11.895 -4.289 5.967 1.00 95.44 215 GLY A C 1
ATOM 1788 O O . GLY A 1 215 ? -11.577 -4.980 6.930 1.00 95.44 215 GLY A O 1
ATOM 1789 N N . TYR A 1 216 ? -11.937 -4.778 4.735 1.00 96.19 216 TYR A N 1
ATOM 1790 C CA . TYR A 1 216 ? -11.440 -6.100 4.379 1.00 96.19 216 TYR A CA 1
ATOM 1791 C C . TYR A 1 216 ? -10.914 -6.058 2.947 1.00 96.19 216 TYR A C 1
ATOM 1793 O O . TYR A 1 216 ? -11.586 -5.540 2.059 1.00 96.19 216 TYR A O 1
ATOM 1801 N N . ASP A 1 217 ? -9.710 -6.587 2.736 1.00 90.56 217 ASP A N 1
ATOM 1802 C CA . ASP A 1 217 ? -9.090 -6.690 1.415 1.00 90.56 217 ASP A CA 1
ATOM 1803 C C . ASP A 1 217 ? -8.708 -8.146 1.143 1.00 90.56 217 ASP A C 1
ATOM 1805 O O . ASP A 1 217 ? -7.750 -8.688 1.708 1.00 90.56 217 ASP A O 1
ATOM 1809 N N . SER A 1 218 ? -9.476 -8.803 0.281 1.00 93.12 218 SER A N 1
ATOM 1810 C CA . SER A 1 218 ? -9.293 -10.214 -0.044 1.00 93.12 218 SER A CA 1
ATOM 1811 C C . SER A 1 218 ? -8.060 -10.471 -0.923 1.00 93.12 218 SER A C 1
ATOM 1813 O O . SER A 1 218 ? -7.568 -11.603 -0.956 1.00 93.12 218 SER A O 1
ATOM 1815 N N . ILE A 1 219 ? -7.503 -9.447 -1.583 1.00 92.12 219 ILE A N 1
ATOM 1816 C CA . ILE A 1 219 ? -6.500 -9.580 -2.651 1.00 92.12 219 ILE A CA 1
ATOM 1817 C C . ILE A 1 219 ? -5.105 -9.207 -2.132 1.00 92.12 219 ILE A C 1
ATOM 1819 O O . ILE A 1 219 ? -4.417 -8.321 -2.634 1.00 92.12 219 ILE A O 1
ATOM 1823 N N . ASN A 1 220 ? -4.654 -9.943 -1.120 1.00 89.06 220 ASN A N 1
ATOM 1824 C CA . ASN A 1 220 ? -3.308 -9.817 -0.562 1.00 89.06 220 ASN A CA 1
ATOM 1825 C C . ASN A 1 220 ? -2.447 -11.043 -0.903 1.00 89.06 220 ASN A C 1
ATOM 1827 O O . ASN A 1 220 ? -2.957 -12.147 -1.132 1.00 89.06 220 ASN A O 1
ATOM 1831 N N . ARG A 1 221 ? -1.115 -10.890 -0.917 1.00 87.31 221 ARG A N 1
ATOM 1832 C CA . ARG A 1 221 ? -0.194 -12.044 -1.002 1.00 87.31 221 ARG A CA 1
ATOM 1833 C C . ARG A 1 221 ? -0.143 -12.835 0.305 1.00 87.31 221 ARG A C 1
ATOM 1835 O O . ARG A 1 221 ? -0.009 -14.059 0.265 1.00 87.31 221 ARG A O 1
ATOM 1842 N N . ALA A 1 222 ? -0.215 -12.142 1.439 1.00 84.69 222 ALA A N 1
ATOM 1843 C CA . ALA A 1 222 ? -0.342 -12.734 2.768 1.00 84.69 222 ALA A CA 1
ATOM 1844 C C . ALA A 1 222 ? -1.807 -12.944 3.153 1.00 84.69 222 ALA A C 1
ATOM 1846 O O . ALA A 1 222 ? -2.700 -12.401 2.506 1.00 84.69 222 ALA A O 1
ATOM 1847 N N . ASP A 1 223 ? -2.044 -13.697 4.231 1.00 83.25 223 ASP A N 1
ATOM 1848 C CA . ASP A 1 223 ? -3.363 -13.745 4.867 1.00 83.25 223 ASP A CA 1
ATOM 1849 C C . ASP A 1 223 ? -3.859 -12.326 5.195 1.00 83.25 223 ASP A C 1
ATOM 1851 O O . ASP A 1 223 ? -3.062 -11.412 5.429 1.00 83.25 223 ASP A O 1
ATOM 1855 N N . SER A 1 224 ? -5.177 -12.141 5.151 1.00 91.44 224 SER A N 1
ATOM 1856 C CA . SER A 1 224 ? -5.803 -10.824 5.212 1.00 91.44 224 SER A CA 1
ATOM 1857 C C . SER A 1 224 ? -6.279 -10.483 6.626 1.00 91.44 224 SER A C 1
ATOM 1859 O O . SER A 1 224 ? -6.330 -11.340 7.515 1.00 91.44 224 SER A O 1
ATOM 1861 N N . LEU A 1 225 ? -6.618 -9.211 6.835 1.00 95.00 225 LEU A N 1
ATOM 1862 C CA . LEU A 1 225 ? -7.241 -8.714 8.054 1.00 95.00 225 LEU A CA 1
ATOM 1863 C C . LEU A 1 225 ? -8.644 -8.201 7.747 1.00 95.00 225 LEU A C 1
ATOM 1865 O O . LEU A 1 225 ? -8.831 -7.417 6.820 1.00 95.00 225 LEU A O 1
ATOM 1869 N N . PHE A 1 226 ? -9.602 -8.616 8.568 1.00 97.56 226 PHE A N 1
ATOM 1870 C CA . PHE A 1 226 ? -10.897 -7.967 8.693 1.00 97.56 226 PHE A CA 1
ATOM 1871 C C . PHE A 1 226 ? -10.786 -6.968 9.839 1.00 97.56 226 PHE A C 1
ATOM 1873 O O . PHE A 1 226 ? -10.511 -7.357 10.978 1.00 97.56 226 PHE A O 1
ATOM 1880 N N . VAL A 1 227 ? -10.916 -5.689 9.527 1.00 97.56 227 VAL A N 1
ATOM 1881 C CA . VAL A 1 227 ? -10.643 -4.578 10.431 1.00 97.56 227 VAL A CA 1
ATOM 1882 C C . VAL A 1 227 ? -11.947 -3.867 10.745 1.00 97.56 227 VAL A C 1
ATOM 1884 O O . VAL A 1 227 ? -12.733 -3.596 9.843 1.00 97.56 227 VAL A O 1
ATOM 1887 N N . LEU A 1 228 ? -12.170 -3.580 12.021 1.00 97.75 228 LEU A N 1
ATOM 1888 C CA . LEU A 1 228 ? -13.212 -2.672 12.480 1.00 97.75 228 LEU A CA 1
ATOM 1889 C C . LEU A 1 228 ? -12.536 -1.569 13.273 1.00 97.75 228 LEU A C 1
ATOM 1891 O O . LEU A 1 228 ? -11.700 -1.857 14.127 1.00 97.75 228 LEU A O 1
ATOM 1895 N N . ASP A 1 229 ? -12.904 -0.329 13.024 1.00 97.25 229 ASP A N 1
ATOM 1896 C CA . ASP A 1 229 ? -12.346 0.800 13.746 1.00 97.25 229 ASP A CA 1
ATOM 1897 C C . ASP A 1 229 ? -13.373 1.902 13.942 1.00 97.25 229 ASP A C 1
ATOM 1899 O O . ASP A 1 229 ? -14.436 1.892 13.326 1.00 97.25 229 ASP A O 1
ATOM 1903 N N . GLY A 1 230 ? -13.073 2.830 14.840 1.00 96.62 230 GLY A N 1
ATOM 1904 C CA . GLY A 1 230 ? -13.966 3.945 15.099 1.00 96.62 230 GLY A CA 1
ATOM 1905 C C . GLY A 1 230 ? -13.454 4.900 16.161 1.00 96.62 230 GLY A C 1
ATOM 1906 O O . GLY A 1 230 ? -12.539 4.595 16.937 1.00 96.62 230 GLY A O 1
ATOM 1907 N N . THR A 1 231 ? -14.082 6.068 16.186 1.00 97.50 231 THR A N 1
ATOM 1908 C CA . THR A 1 231 ? -13.860 7.114 17.180 1.00 97.50 231 THR A CA 1
ATOM 1909 C C . THR A 1 231 ? -15.118 7.235 18.043 1.00 97.50 231 THR A C 1
ATOM 1911 O O . THR A 1 231 ? -16.204 7.448 17.498 1.00 97.50 231 THR A O 1
ATOM 1914 N N . PRO A 1 232 ? -15.013 7.073 19.377 1.00 97.75 232 PRO A N 1
ATOM 1915 C CA . PRO A 1 232 ? -16.152 7.245 20.266 1.00 97.75 232 PRO A CA 1
ATOM 1916 C C . PRO A 1 232 ? -16.603 8.707 20.267 1.00 97.75 232 PRO A C 1
ATOM 1918 O O . PRO A 1 232 ? -15.781 9.615 20.137 1.00 97.75 232 PRO A O 1
ATOM 1921 N N . ALA A 1 233 ? -17.905 8.923 20.433 1.00 97.38 233 ALA A N 1
ATOM 1922 C CA . ALA A 1 233 ? -18.473 10.256 20.560 1.00 97.38 233 ALA A CA 1
ATOM 1923 C C . ALA A 1 233 ? -18.051 10.905 21.888 1.00 97.38 233 ALA A C 1
ATOM 1925 O O . ALA A 1 233 ? -17.657 10.230 22.843 1.00 97.38 233 ALA A O 1
ATOM 1926 N N . ASN A 1 234 ? -18.144 12.232 21.978 1.00 94.81 234 ASN A N 1
ATOM 1927 C CA . ASN A 1 234 ? -17.741 12.949 23.189 1.00 94.81 234 ASN A CA 1
ATOM 1928 C C . ASN A 1 234 ? -18.489 12.439 24.439 1.00 94.81 234 ASN A C 1
ATOM 1930 O O . ASN A 1 234 ? -19.719 12.398 24.469 1.00 94.81 234 ASN A O 1
ATOM 1934 N N . GLY A 1 235 ? -17.736 12.094 25.485 1.00 94.25 235 GLY A N 1
ATOM 1935 C CA . GLY A 1 235 ? -18.261 11.489 26.712 1.00 94.25 235 GLY A CA 1
ATOM 1936 C C . GLY A 1 235 ? -18.315 9.959 26.703 1.00 94.25 235 GLY A C 1
ATOM 1937 O O . GLY A 1 235 ? -18.611 9.393 27.754 1.00 94.25 235 GLY A O 1
ATOM 1938 N N . HIS A 1 236 ? -17.982 9.312 25.580 1.00 96.62 236 HIS A N 1
ATOM 1939 C CA . HIS A 1 236 ? -17.893 7.860 25.457 1.00 96.62 236 HIS A CA 1
ATOM 1940 C C . HIS A 1 236 ? -16.449 7.348 25.384 1.00 96.62 236 HIS A C 1
ATOM 1942 O O . HIS A 1 236 ? -15.520 8.085 25.040 1.00 96.62 236 HIS A O 1
ATOM 1948 N N . THR A 1 237 ? -16.245 6.072 25.719 1.00 95.75 237 THR A N 1
ATOM 1949 C CA . THR A 1 237 ? -14.921 5.429 25.730 1.00 95.75 237 THR A CA 1
ATOM 1950 C C . THR A 1 237 ? -14.740 4.425 24.597 1.00 95.75 237 THR A C 1
ATOM 1952 O O . THR A 1 237 ? -15.694 3.944 23.988 1.00 95.75 237 THR A O 1
ATOM 1955 N N . THR A 1 238 ? -13.482 4.067 24.324 1.00 95.06 238 THR A N 1
ATOM 1956 C CA . THR A 1 238 ? -13.139 3.018 23.354 1.00 95.06 238 THR A CA 1
ATOM 1957 C C . THR A 1 238 ? -13.688 1.649 23.746 1.00 95.06 238 THR A C 1
ATOM 1959 O O . THR A 1 238 ? -13.974 0.839 22.877 1.00 95.06 238 THR A O 1
ATOM 1962 N N . GLU A 1 239 ? -13.867 1.385 25.037 1.00 95.12 239 GLU A N 1
ATOM 1963 C CA . GLU A 1 239 ? -14.457 0.143 25.542 1.00 95.12 239 GLU A CA 1
ATOM 1964 C C . GLU A 1 239 ? -15.972 0.082 25.299 1.00 95.12 239 GLU A C 1
ATOM 1966 O O . GLU A 1 239 ? -16.505 -1.000 25.072 1.00 95.12 239 GLU A O 1
ATOM 1971 N N . GLU A 1 240 ? -16.676 1.219 25.323 1.00 94.75 240 GLU A N 1
ATOM 1972 C CA . GLU A 1 240 ? -18.124 1.256 25.070 1.00 94.75 240 GLU A CA 1
ATOM 1973 C C . GLU A 1 240 ? -18.479 0.969 23.613 1.00 94.75 240 GLU A C 1
ATOM 1975 O O . GLU A 1 240 ? -19.508 0.352 23.346 1.00 94.75 240 GLU A O 1
ATOM 1980 N N . ILE A 1 241 ? -17.641 1.416 22.675 1.00 94.81 241 ILE A N 1
ATOM 1981 C CA . ILE A 1 241 ? -17.822 1.134 21.244 1.00 94.81 241 ILE A CA 1
ATOM 1982 C C . ILE A 1 241 ? -17.259 -0.237 20.834 1.00 94.81 241 ILE A C 1
ATOM 1984 O O . ILE A 1 241 ? -17.605 -0.741 19.769 1.00 94.81 241 ILE A O 1
ATOM 1988 N N . GLU A 1 242 ? -16.424 -0.855 21.674 1.00 92.94 242 GLU A N 1
ATOM 1989 C CA . GLU A 1 242 ? -15.938 -2.223 21.476 1.00 92.94 242 GLU A CA 1
ATOM 1990 C C . GLU A 1 242 ? -16.966 -3.298 21.845 1.00 92.94 242 GLU A C 1
ATOM 1992 O O . GLU A 1 242 ? -16.983 -4.362 21.222 1.00 92.94 242 GLU A O 1
ATOM 1997 N N . ALA A 1 243 ? -17.749 -3.043 22.898 1.00 86.50 243 ALA A N 1
ATOM 1998 C CA . ALA A 1 243 ? -18.649 -4.003 23.539 1.00 86.50 243 ALA A CA 1
ATOM 1999 C C . ALA A 1 243 ? -19.940 -4.269 22.746 1.00 86.50 243 ALA A C 1
ATOM 2001 O O . ALA A 1 243 ? -20.311 -5.464 22.657 1.00 86.50 243 ALA A O 1
#

Sequence (243 aa):
RDFTLYYQQISKQYLPKMMELEADRMANLIFKKEEFEREMKVVMEERRLRTDDSPRGTVYEQLLATVYTAMPYRHPVIGWMDDLVNMRVEDVHDWYKTWYVPNNAMVIVTGDVKPDEVRALAERYYGKLKSHPLPLRKTQIEAPQKGIKRIWVKAPAENPYMVMAYKVPRLRDVEKDVDPYALEVLSAVLNGYDNARLTRELVRERRLADDVNVGYDSINRADSLFVLDGTPANGHTTEEIEA

Foldseek 3Di:
DADDDDDDDDDPVCVLVVLQVVLCCLAPDDQDQVVLVVVLVVLLVCCCVQAVQDPVNPVVLVVLLQVFDWDPSNADPSGDSVCSVPDGSVNVVVVSVQQSAPVNDDDDDDDPDDPVVSVVSCCVRRVPTDGDDHPDDDDDDTDDDPDDDDDDDDHPDPFDKDKDKDFFAADDDPVPDDRLVVLVVVQCQQPVDCCHDLNVPCCPPVNQFVDKHWDWDRPDPDTIITMIMTTTDPPHDPVVSVD

Radius of gyration: 22.36 Å; chains: 1; bounding box: 55×38×58 Å

Secondary structure (DSSP, 8-state):
-----------GGGHHHHHHHHHHHHH-----HHHHHHHHHHHHHHHIIIIIS-HHHHHHHHHHHHH-SSSGGGS-TT--HHHHHH--HHHHHHHHHHH-SGGG------SS--HHHHHHHHHHHTTTSPP-PPPP-PPP-PPPP-S--------S-SS--EEEEEEEPPPS-TTT--HHHHHHHHHHHHHSSTTSHHIIIIIIIS--EEEEEEEE----SSPEEEEEEEEEPTT--HHHHH-